Protein AF-A0A8T4UFJ6-F1 (afdb_monomer)

pLDDT: mean 73.36, std 22.4, range [35.06, 98.5]

Radius of gyration: 34.19 Å; Cα contacts (8 Å, |Δi|>4): 297; chains: 1; bounding box: 78×55×103 Å

Structure (mmCIF, N/CA/C/O backbone):
data_AF-A0A8T4UFJ6-F1
#
_entry.id   AF-A0A8T4UFJ6-F1
#
loop_
_atom_site.group_PDB
_atom_site.id
_atom_site.type_symbol
_atom_site.label_atom_id
_atom_site.label_alt_id
_atom_site.label_comp_id
_atom_site.label_asym_id
_atom_site.label_entity_id
_atom_site.label_seq_id
_atom_site.pdbx_PDB_ins_code
_atom_site.Cartn_x
_atom_site.Cartn_y
_atom_site.Cartn_z
_atom_site.occupancy
_atom_site.B_iso_or_equiv
_atom_site.auth_seq_id
_atom_site.auth_comp_id
_atom_site.auth_asym_id
_atom_site.auth_atom_id
_atom_site.pdbx_PDB_model_num
ATOM 1 N N . MET A 1 1 ? 10.097 -20.866 -8.489 1.00 37.09 1 MET A N 1
ATOM 2 C CA . MET A 1 1 ? 11.218 -21.127 -9.417 1.00 37.09 1 MET A CA 1
ATOM 3 C C . MET A 1 1 ? 10.786 -20.664 -10.802 1.00 37.09 1 MET A C 1
ATOM 5 O O . MET A 1 1 ? 10.138 -21.414 -11.516 1.00 37.09 1 MET A O 1
ATOM 9 N N . ARG A 1 2 ? 10.985 -19.376 -11.114 1.00 37.88 2 ARG A N 1
ATOM 10 C CA . ARG A 1 2 ? 10.584 -18.780 -12.397 1.00 37.88 2 ARG A CA 1
ATOM 11 C C . ARG A 1 2 ? 11.771 -18.846 -13.349 1.00 37.88 2 ARG A C 1
ATOM 13 O O . ARG A 1 2 ? 12.881 -18.490 -12.969 1.00 37.88 2 ARG A O 1
ATOM 20 N N . ALA A 1 3 ? 11.510 -19.398 -14.526 1.00 35.06 3 ALA A N 1
ATOM 21 C CA . ALA A 1 3 ? 12.487 -19.720 -15.547 1.00 35.06 3 ALA A CA 1
ATOM 22 C C . ALA A 1 3 ? 13.283 -18.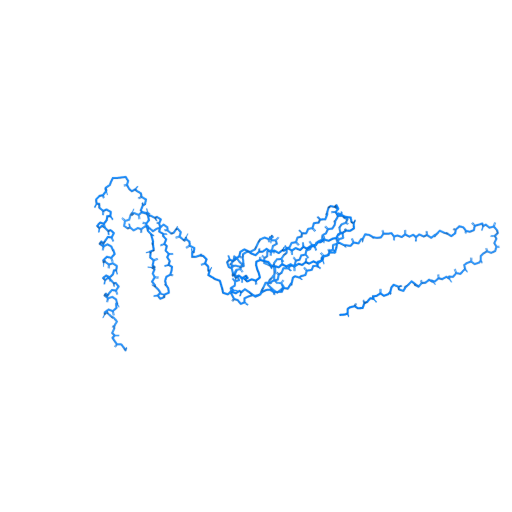480 -15.980 1.00 35.06 3 ALA A C 1
ATOM 24 O O . ALA A 1 3 ? 12.703 -17.468 -16.371 1.00 35.06 3 ALA A O 1
ATOM 25 N N . LEU A 1 4 ? 14.613 -18.599 -15.923 1.00 40.66 4 LEU A N 1
ATOM 26 C CA . LEU A 1 4 ? 15.551 -17.772 -16.674 1.00 40.66 4 LEU A CA 1
ATOM 27 C C . LEU A 1 4 ? 15.194 -17.902 -18.162 1.00 40.66 4 LEU A C 1
ATOM 29 O O . LEU A 1 4 ? 15.414 -18.955 -18.762 1.00 40.66 4 LEU A O 1
ATOM 33 N N . ALA A 1 5 ? 14.632 -16.852 -18.756 1.00 41.19 5 ALA A N 1
ATOM 34 C CA . ALA A 1 5 ? 14.491 -16.769 -20.201 1.00 41.19 5 ALA A CA 1
ATOM 35 C C . ALA A 1 5 ? 15.869 -16.442 -20.791 1.00 41.19 5 ALA A C 1
ATOM 37 O O . ALA A 1 5 ? 16.314 -15.297 -20.789 1.00 41.19 5 ALA A O 1
ATOM 38 N N . PHE A 1 6 ? 16.568 -17.488 -21.233 1.00 42.03 6 PHE A N 1
ATOM 39 C CA . PHE A 1 6 ? 17.773 -17.381 -22.043 1.00 42.03 6 PHE A CA 1
ATOM 40 C C . PHE A 1 6 ? 17.456 -16.593 -23.320 1.00 42.03 6 PHE A C 1
ATOM 42 O O . PHE A 1 6 ? 16.594 -16.978 -24.110 1.00 42.03 6 PHE A O 1
ATOM 49 N N . LEU A 1 7 ? 18.167 -15.482 -23.498 1.00 44.91 7 LEU A N 1
ATOM 50 C CA . LEU A 1 7 ? 18.132 -14.627 -24.675 1.00 44.91 7 LEU A CA 1
ATOM 51 C C . LEU A 1 7 ? 18.639 -15.427 -25.891 1.00 44.91 7 LEU A C 1
ATOM 53 O O . LEU A 1 7 ? 19.843 -15.605 -26.073 1.00 44.91 7 LEU A O 1
ATOM 57 N N . ALA A 1 8 ? 17.731 -15.954 -26.712 1.00 43.84 8 ALA A N 1
ATOM 58 C CA . ALA A 1 8 ? 18.083 -16.585 -27.980 1.00 43.84 8 ALA A CA 1
ATOM 59 C C . ALA A 1 8 ? 18.315 -15.494 -29.038 1.00 43.84 8 ALA A C 1
ATOM 61 O O . ALA A 1 8 ? 17.377 -14.975 -29.637 1.00 43.84 8 ALA A O 1
ATOM 62 N N . CYS A 1 9 ? 19.580 -15.129 -29.252 1.00 44.44 9 CYS A N 1
ATOM 63 C CA . CYS A 1 9 ? 19.999 -14.296 -30.375 1.00 44.44 9 CYS A CA 1
ATOM 64 C C . CYS A 1 9 ? 19.934 -15.138 -31.662 1.00 44.44 9 CYS A C 1
ATOM 66 O O . CYS A 1 9 ? 20.808 -15.970 -31.910 1.00 44.44 9 CYS A O 1
ATOM 68 N N . VAL A 1 10 ? 18.877 -14.977 -32.464 1.00 47.34 10 VAL A N 1
ATOM 69 C CA . VAL A 1 10 ? 18.794 -15.598 -33.794 1.00 47.34 10 VAL A CA 1
ATOM 70 C C . VAL A 1 10 ? 19.549 -14.711 -34.779 1.00 47.34 10 VAL A C 1
ATOM 72 O O . VAL A 1 10 ? 19.041 -13.707 -35.272 1.00 47.34 10 VAL A O 1
ATOM 75 N N . LEU A 1 11 ? 20.798 -15.087 -35.039 1.00 47.91 11 LEU A N 1
ATOM 76 C CA . LEU A 1 11 ? 21.678 -14.451 -36.010 1.00 47.91 11 LEU A CA 1
ATOM 77 C C . LEU A 1 11 ? 21.338 -14.966 -37.423 1.00 47.91 11 LEU A C 1
ATOM 79 O O . LEU A 1 11 ? 21.848 -15.998 -37.855 1.00 47.91 11 LEU A O 1
ATOM 83 N N . LEU A 1 12 ? 20.462 -14.272 -38.152 1.00 53.03 12 LEU A N 1
ATOM 84 C CA . LEU A 1 12 ? 20.227 -14.549 -39.576 1.00 53.03 12 LEU A CA 1
ATOM 85 C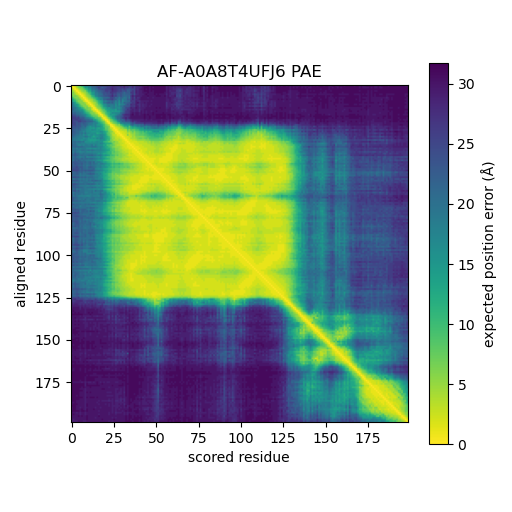 C . LEU A 1 12 ? 21.317 -13.868 -40.418 1.00 53.03 12 LEU A C 1
ATOM 87 O O . LEU A 1 12 ? 21.184 -12.717 -40.825 1.00 53.03 12 LEU A O 1
ATOM 91 N N . LEU A 1 13 ? 22.412 -14.590 -40.669 1.00 50.25 13 LEU A N 1
ATOM 92 C CA . LEU A 1 13 ? 23.437 -14.203 -41.642 1.00 50.25 13 LEU A CA 1
ATOM 93 C C . LEU A 1 13 ? 23.018 -14.676 -43.038 1.00 50.25 13 LEU A C 1
ATOM 95 O O . LEU A 1 13 ? 23.206 -15.841 -43.383 1.00 50.25 13 LEU A O 1
ATOM 99 N N . LEU A 1 14 ? 22.495 -13.773 -43.865 1.00 57.44 14 LEU A N 1
ATOM 100 C CA . LEU A 1 14 ? 22.501 -13.967 -45.315 1.00 57.44 14 LEU A CA 1
ATOM 101 C C . LEU A 1 14 ? 23.662 -13.149 -45.897 1.00 57.44 14 LEU A C 1
ATOM 103 O O . LEU A 1 14 ? 23.642 -11.922 -45.778 1.00 57.44 14 LEU A O 1
ATOM 107 N N . PRO A 1 15 ? 24.688 -13.774 -46.505 1.00 50.03 15 PRO A N 1
ATOM 108 C CA . PRO A 1 15 ? 25.742 -13.019 -47.161 1.00 50.03 15 PRO A CA 1
ATOM 109 C C . PRO A 1 15 ? 25.214 -12.456 -48.487 1.00 50.03 15 PRO A C 1
ATOM 111 O O . PRO A 1 15 ? 24.886 -13.206 -49.404 1.00 50.03 15 PRO A O 1
ATOM 114 N N . VAL A 1 16 ? 25.170 -11.128 -48.617 1.00 57.28 16 VAL A N 1
ATOM 115 C CA . VAL A 1 16 ? 25.129 -10.487 -49.939 1.00 57.28 16 VAL A CA 1
ATOM 116 C C . VAL A 1 16 ? 26.556 -10.508 -50.476 1.00 57.28 16 VAL A C 1
ATOM 118 O O . VAL A 1 16 ? 27.382 -9.681 -50.099 1.00 57.28 16 VAL A O 1
ATOM 121 N N . VAL A 1 17 ? 26.869 -11.478 -51.336 1.00 55.94 17 VAL A N 1
ATOM 122 C CA . VAL A 1 17 ? 28.097 -11.431 -52.138 1.00 55.94 17 VAL A CA 1
ATOM 123 C C . VAL A 1 17 ? 27.792 -10.631 -53.399 1.00 55.94 17 VAL A C 1
ATOM 125 O O . VAL A 1 17 ? 27.187 -11.138 -54.338 1.00 55.94 17 VAL A O 1
ATOM 128 N N . SER A 1 18 ? 28.218 -9.369 -53.407 1.00 56.31 18 SER A N 1
ATOM 129 C CA . SER A 1 18 ? 28.415 -8.591 -54.629 1.00 56.31 18 SER A CA 1
ATOM 130 C C . SER A 1 18 ? 29.915 -8.485 -54.854 1.00 56.31 18 SER A C 1
ATOM 132 O O . SER A 1 18 ? 30.619 -7.830 -54.087 1.00 56.31 18 SER A O 1
ATOM 134 N N . ALA A 1 19 ? 30.407 -9.179 -55.874 1.00 59.38 19 ALA A N 1
ATOM 135 C CA . ALA A 1 19 ? 31.799 -9.130 -56.278 1.00 59.38 19 ALA A CA 1
ATOM 136 C C . ALA A 1 19 ? 32.070 -7.828 -57.034 1.00 59.38 19 ALA A C 1
ATOM 138 O O . ALA A 1 19 ? 32.061 -7.847 -58.252 1.00 59.38 19 ALA A O 1
ATOM 139 N N . GLU A 1 20 ? 32.315 -6.728 -56.321 1.00 59.53 20 GLU A N 1
ATOM 140 C CA . GLU A 1 20 ? 33.151 -5.621 -56.801 1.00 59.53 20 GLU A CA 1
ATOM 141 C C . GLU A 1 20 ? 33.883 -4.994 -55.613 1.00 59.53 20 GLU A C 1
ATOM 143 O O . GLU A 1 20 ? 33.337 -4.891 -54.514 1.00 59.53 20 GLU A O 1
ATOM 148 N N . THR A 1 21 ? 35.147 -4.623 -55.828 1.00 63.62 21 THR A N 1
ATOM 149 C CA . THR A 1 21 ? 36.068 -4.075 -54.826 1.00 63.62 21 THR A CA 1
ATOM 150 C C . THR A 1 21 ? 35.617 -2.687 -54.373 1.00 63.62 21 THR A C 1
ATOM 152 O O . THR A 1 21 ? 36.184 -1.665 -54.738 1.00 63.62 21 THR A O 1
ATOM 155 N N . SER A 1 22 ? 34.588 -2.654 -53.544 1.00 59.75 22 SER A N 1
ATOM 156 C CA . SER A 1 22 ? 34.257 -1.544 -52.674 1.00 59.75 22 SER A CA 1
ATOM 157 C C . SER A 1 22 ? 34.289 -2.119 -51.274 1.00 59.75 22 SER A C 1
ATOM 159 O O . SER A 1 22 ? 33.638 -3.129 -51.012 1.00 59.75 22 SER A O 1
ATOM 161 N N . SER A 1 23 ? 35.098 -1.535 -50.394 1.00 65.75 23 SER A N 1
ATOM 162 C CA . SER A 1 23 ? 35.126 -1.918 -48.985 1.00 65.75 23 SER A CA 1
ATOM 163 C C . SER A 1 23 ? 33.707 -1.759 -48.436 1.00 65.75 23 SER A C 1
ATOM 165 O O . SER A 1 23 ? 33.259 -0.645 -48.166 1.00 65.75 23 SER A O 1
ATOM 167 N N . ALA A 1 24 ? 32.947 -2.855 -48.392 1.00 67.25 24 ALA A N 1
ATOM 168 C CA . ALA A 1 24 ? 31.559 -2.831 -47.980 1.00 67.25 24 ALA A CA 1
ATOM 169 C C . ALA A 1 24 ? 31.546 -2.556 -46.478 1.00 67.25 24 ALA A C 1
ATOM 171 O O . ALA A 1 24 ? 31.838 -3.431 -45.663 1.00 67.25 24 ALA A O 1
ATOM 172 N N . VAL A 1 25 ? 31.258 -1.309 -46.111 1.00 73.06 25 VAL A N 1
ATOM 173 C CA . VAL A 1 25 ? 31.091 -0.920 -44.715 1.00 73.06 25 VAL A CA 1
ATOM 174 C C . VAL A 1 25 ? 29.747 -1.471 -44.249 1.00 73.06 25 VAL A C 1
ATOM 176 O O . VAL A 1 25 ? 28.696 -0.879 -44.485 1.00 73.06 25 VAL A O 1
ATOM 179 N N . ALA A 1 26 ? 29.776 -2.632 -43.600 1.00 77.50 26 ALA A N 1
ATOM 180 C CA . ALA A 1 26 ? 28.639 -3.126 -42.840 1.00 77.50 26 ALA A CA 1
ATOM 181 C C . ALA A 1 26 ? 28.534 -2.310 -41.545 1.00 77.50 26 ALA A C 1
ATOM 183 O O . ALA A 1 26 ? 29.437 -2.336 -40.709 1.00 77.50 26 ALA A O 1
ATOM 184 N N . ILE A 1 27 ? 27.441 -1.564 -41.383 1.00 80.19 27 ILE A N 1
ATOM 185 C CA . ILE A 1 27 ? 27.172 -0.805 -40.160 1.00 80.19 27 ILE A CA 1
ATOM 186 C C . ILE A 1 27 ? 26.287 -1.665 -39.264 1.00 80.19 27 ILE A C 1
ATOM 188 O O . ILE A 1 27 ? 25.145 -1.958 -39.616 1.00 80.19 27 ILE A O 1
ATOM 192 N N . VAL A 1 28 ? 26.801 -2.057 -38.101 1.00 86.25 28 VAL A N 1
ATOM 193 C CA . VAL A 1 28 ? 25.987 -2.672 -37.049 1.00 86.25 28 VAL A CA 1
ATOM 194 C C . VAL A 1 28 ? 25.415 -1.547 -36.198 1.00 86.25 28 VAL A C 1
ATOM 196 O O . VAL A 1 28 ? 26.156 -0.694 -35.710 1.00 86.25 28 VAL A O 1
ATOM 199 N N . ARG A 1 29 ? 24.091 -1.516 -36.048 1.00 86.38 29 ARG A N 1
ATOM 200 C CA . ARG A 1 29 ? 23.411 -0.580 -35.151 1.00 86.38 29 ARG A CA 1
ATOM 201 C C . ARG A 1 29 ? 23.038 -1.312 -33.872 1.00 86.38 29 ARG A C 1
ATOM 203 O O . ARG A 1 29 ? 22.499 -2.413 -33.933 1.00 86.38 29 ARG A O 1
ATOM 210 N N . PHE A 1 30 ? 23.310 -0.673 -32.743 1.00 87.62 30 PHE A N 1
ATOM 211 C CA . PHE A 1 30 ? 22.818 -1.085 -31.437 1.00 87.62 30 PHE A CA 1
ATOM 212 C C . PHE A 1 30 ? 21.885 0.006 -30.930 1.00 87.62 30 PHE A C 1
ATOM 214 O O . PHE A 1 30 ? 22.196 1.191 -31.044 1.00 87.62 30 PHE A O 1
ATOM 221 N N . GLU A 1 31 ? 20.747 -0.406 -30.393 1.00 90.44 31 GLU A N 1
ATOM 222 C CA . GLU A 1 31 ? 19.806 0.467 -29.708 1.00 90.44 31 GLU A CA 1
ATOM 223 C C . GLU A 1 31 ? 19.835 0.103 -28.226 1.00 90.44 31 GLU A C 1
ATOM 225 O O . GLU A 1 31 ? 19.780 -1.076 -27.871 1.00 90.44 31 GLU A O 1
ATOM 230 N N . VAL A 1 32 ? 19.980 1.111 -27.370 1.00 88.12 32 VAL A N 1
ATOM 231 C CA . VAL A 1 32 ? 19.905 0.949 -25.918 1.00 88.12 32 VAL A CA 1
ATOM 232 C C . VAL A 1 32 ? 18.553 1.491 -25.485 1.00 88.12 32 VAL A C 1
ATOM 234 O O . VAL A 1 32 ? 18.254 2.659 -25.721 1.00 88.12 32 VAL A O 1
ATOM 237 N N . LEU A 1 33 ? 17.737 0.628 -24.887 1.00 89.88 33 LEU A N 1
ATOM 238 C CA . LEU A 1 33 ? 16.419 0.981 -24.371 1.00 89.88 33 LEU A CA 1
ATOM 239 C C . LEU A 1 33 ? 16.499 1.218 -22.863 1.00 89.88 33 LEU A C 1
ATOM 241 O O . LEU A 1 33 ? 17.224 0.508 -22.165 1.00 89.88 33 LEU A O 1
ATOM 245 N N . ASN A 1 34 ? 15.725 2.187 -22.374 1.00 91.56 34 ASN A N 1
ATOM 246 C CA . ASN A 1 34 ? 15.581 2.443 -20.945 1.00 91.56 34 ASN A CA 1
ATOM 247 C C . ASN A 1 34 ? 14.872 1.268 -20.245 1.00 91.56 34 ASN A C 1
ATOM 249 O O . ASN A 1 34 ? 13.915 0.707 -20.790 1.00 91.56 34 ASN A O 1
ATOM 253 N N . ALA A 1 35 ? 15.328 0.902 -19.048 1.00 93.00 35 ALA A N 1
ATOM 254 C CA . ALA A 1 35 ? 14.713 -0.144 -18.236 1.00 93.00 35 ALA A CA 1
ATOM 255 C C . ALA A 1 35 ? 13.804 0.482 -17.166 1.00 93.00 35 ALA A C 1
ATOM 257 O O . ALA A 1 35 ? 14.129 1.550 -16.669 1.00 93.00 35 ALA A O 1
ATOM 258 N N . PRO A 1 36 ? 12.680 -0.156 -16.789 1.00 94.44 36 PRO A N 1
ATOM 259 C CA . PRO A 1 36 ? 11.848 0.350 -15.704 1.00 94.44 36 PRO A CA 1
ATOM 260 C C . PRO A 1 36 ? 12.516 0.155 -14.330 1.00 94.44 36 PRO A C 1
ATOM 262 O O . PRO A 1 36 ? 13.273 -0.811 -14.157 1.00 94.44 36 PRO A O 1
ATOM 265 N N . PRO A 1 37 ? 12.126 0.953 -13.317 1.00 96.94 37 PRO A N 1
ATOM 266 C CA . PRO A 1 37 ? 12.590 0.766 -11.947 1.00 96.94 37 PRO A CA 1
ATOM 267 C C . PRO A 1 37 ? 12.260 -0.623 -11.393 1.00 96.94 37 PRO A C 1
ATOM 269 O O . P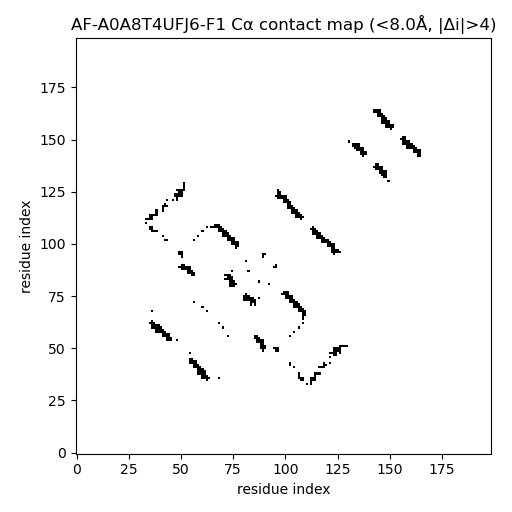RO A 1 37 ? 11.204 -1.193 -11.677 1.00 96.94 37 PRO A O 1
ATOM 272 N N . ALA A 1 38 ? 13.109 -1.153 -10.519 1.00 95.75 38 ALA A N 1
ATOM 273 C CA . ALA A 1 38 ? 12.881 -2.399 -9.795 1.00 95.75 38 ALA A CA 1
ATOM 274 C C . ALA A 1 38 ? 12.324 -2.141 -8.384 1.00 95.75 38 ALA A C 1
ATOM 276 O O . ALA A 1 38 ? 12.964 -1.477 -7.571 1.00 95.75 38 ALA A O 1
ATOM 277 N N . LEU A 1 39 ? 11.166 -2.729 -8.065 1.00 96.19 39 LEU A N 1
ATOM 278 C CA . LEU A 1 39 ? 10.617 -2.811 -6.704 1.00 96.19 39 LEU A CA 1
ATOM 279 C C . LEU A 1 39 ? 11.198 -4.039 -5.986 1.00 96.19 39 LEU A C 1
ATOM 281 O O . LEU A 1 39 ? 10.899 -5.174 -6.357 1.00 96.19 39 LEU A O 1
ATOM 285 N N . LEU A 1 40 ? 12.041 -3.816 -4.976 1.00 95.75 40 LEU A N 1
ATOM 286 C CA . LEU A 1 40 ? 12.746 -4.868 -4.233 1.00 95.75 40 LEU A CA 1
ATOM 287 C C . LEU A 1 40 ? 11.921 -5.403 -3.059 1.00 95.75 40 LEU A C 1
ATOM 289 O O . LEU A 1 40 ? 11.936 -6.603 -2.780 1.00 95.75 40 LEU A O 1
ATOM 293 N N . SER A 1 41 ? 11.191 -4.520 -2.379 1.00 95.31 41 SER A N 1
ATOM 294 C CA . SER A 1 41 ? 10.316 -4.871 -1.261 1.00 95.31 41 SER A CA 1
ATOM 295 C C . SER A 1 41 ? 9.113 -3.932 -1.183 1.00 95.31 41 SER A C 1
ATOM 297 O O . SER A 1 41 ? 9.163 -2.806 -1.677 1.00 95.31 41 SER A O 1
ATOM 299 N N . LEU A 1 42 ? 8.025 -4.414 -0.578 1.00 97.31 42 LEU A N 1
ATOM 300 C CA . LEU A 1 42 ? 6.834 -3.627 -0.272 1.00 97.31 42 LEU A CA 1
ATOM 301 C C . LEU A 1 42 ? 6.140 -4.220 0.958 1.00 97.31 42 LEU A C 1
ATOM 303 O O . LEU A 1 42 ? 5.783 -5.401 0.954 1.00 97.31 42 LEU A O 1
ATOM 307 N N . ALA A 1 43 ? 5.955 -3.419 2.003 1.00 96.38 43 ALA A N 1
ATOM 308 C CA . ALA A 1 43 ? 5.404 -3.872 3.274 1.00 96.38 43 ALA A CA 1
ATOM 309 C C . ALA A 1 43 ? 4.421 -2.859 3.865 1.00 96.38 43 ALA A C 1
ATOM 311 O O . ALA A 1 43 ? 4.603 -1.647 3.748 1.00 96.38 43 ALA A O 1
ATOM 312 N N . ILE A 1 44 ? 3.390 -3.381 4.529 1.00 97.75 44 ILE A N 1
ATOM 313 C CA . ILE A 1 44 ? 2.441 -2.595 5.317 1.00 97.75 44 ILE A CA 1
ATOM 314 C C . ILE A 1 44 ? 2.884 -2.631 6.782 1.00 97.75 44 ILE A C 1
ATOM 316 O O . ILE A 1 44 ? 3.264 -3.687 7.284 1.00 97.75 44 ILE A O 1
ATOM 320 N N . SER A 1 45 ? 2.821 -1.486 7.459 1.00 96.06 45 SER A N 1
ATOM 321 C CA . SER A 1 45 ? 3.102 -1.353 8.889 1.00 96.06 45 SER A CA 1
ATOM 322 C C . SER A 1 45 ? 2.008 -0.539 9.594 1.00 96.06 45 SER A C 1
ATOM 324 O O . SER A 1 45 ? 1.583 0.481 9.035 1.00 96.06 45 SER A O 1
ATOM 326 N N . PRO A 1 46 ? 1.580 -0.931 10.810 1.00 95.31 46 PRO A N 1
ATOM 327 C CA . PRO A 1 46 ? 2.030 -2.113 11.559 1.00 95.31 46 PRO A CA 1
ATOM 328 C C . PRO A 1 46 ? 1.459 -3.435 11.009 1.00 95.31 46 PRO A C 1
ATOM 330 O O . PRO A 1 46 ? 0.448 -3.443 10.309 1.00 95.31 46 PRO A O 1
ATOM 333 N N . ASP A 1 47 ? 2.106 -4.556 11.327 1.00 90.38 47 ASP A N 1
ATOM 334 C CA . ASP A 1 47 ? 1.696 -5.912 10.932 1.00 90.38 47 ASP A CA 1
ATOM 335 C C . ASP A 1 47 ? 0.514 -6.449 11.762 1.00 90.38 47 ASP A C 1
ATOM 337 O O . ASP A 1 47 ? -0.274 -7.268 11.285 1.00 90.38 47 ASP A O 1
ATOM 341 N N . ASP A 1 48 ? 0.328 -5.934 12.979 1.00 92.19 48 ASP A N 1
ATOM 342 C CA . ASP A 1 48 ? -0.846 -6.142 13.832 1.00 92.19 48 ASP A CA 1
ATOM 343 C C . ASP A 1 48 ? -1.902 -5.031 13.665 1.00 92.19 48 ASP A C 1
ATOM 345 O O . ASP A 1 48 ? -2.521 -4.555 14.619 1.00 92.19 48 ASP A O 1
ATOM 349 N N . ALA A 1 49 ? -2.124 -4.616 12.418 1.00 95.25 49 ALA A N 1
ATOM 350 C CA . ALA A 1 49 ? -3.077 -3.580 12.045 1.00 95.25 49 ALA A CA 1
ATOM 351 C C . ALA A 1 49 ? -4.490 -3.811 12.605 1.00 95.25 49 ALA A C 1
ATOM 353 O O . ALA A 1 49 ? -5.035 -4.914 12.555 1.00 95.25 49 ALA A O 1
ATOM 354 N N . ALA A 1 50 ? -5.116 -2.723 13.046 1.00 94.75 50 ALA A N 1
ATOM 355 C CA . ALA A 1 50 ? -6.520 -2.659 13.428 1.00 94.75 50 ALA A CA 1
ATOM 356 C C . ALA A 1 50 ? -7.218 -1.517 12.670 1.00 94.75 50 ALA A C 1
ATOM 358 O O . ALA A 1 50 ? -6.531 -0.617 12.180 1.00 94.75 50 ALA A O 1
ATOM 359 N N . PRO A 1 51 ? -8.564 -1.481 12.607 1.00 95.12 51 PRO A N 1
ATOM 360 C CA . PRO A 1 51 ? -9.290 -0.481 11.820 1.00 95.12 51 PRO A CA 1
ATOM 361 C C . PRO A 1 51 ? -8.946 0.982 12.125 1.00 95.12 51 PRO A C 1
ATOM 363 O O . PRO A 1 51 ? -8.989 1.825 11.237 1.00 95.12 51 PRO A O 1
ATOM 366 N N . TYR A 1 52 ? -8.580 1.287 13.370 1.00 92.56 52 TYR A N 1
ATOM 367 C CA . TYR A 1 52 ? -8.277 2.648 13.826 1.00 92.56 52 TYR A CA 1
ATOM 368 C C . TYR A 1 52 ? -6.779 2.977 13.822 1.00 92.56 52 TYR A C 1
ATOM 370 O O . TYR A 1 52 ? -6.391 4.058 14.264 1.00 92.56 52 TYR A O 1
ATOM 378 N N . HIS A 1 53 ? -5.924 2.048 13.386 1.00 94.12 53 HIS A N 1
ATOM 379 C CA . HIS A 1 53 ? -4.498 2.316 13.230 1.00 94.12 53 HIS A CA 1
ATOM 380 C C . HIS A 1 53 ? -4.254 3.099 11.942 1.00 94.12 53 HIS A C 1
ATOM 382 O O . HIS A 1 53 ? -4.855 2.822 10.907 1.00 94.12 53 HIS A O 1
ATOM 388 N N . THR A 1 54 ? -3.320 4.045 11.995 1.00 95.94 54 THR A N 1
ATOM 389 C CA . THR A 1 54 ? -2.742 4.618 10.781 1.00 95.94 54 THR A CA 1
ATOM 390 C C . THR A 1 54 ? -1.747 3.623 10.204 1.00 95.94 54 THR A C 1
ATOM 392 O O . THR A 1 54 ? -0.709 3.351 10.806 1.00 95.94 54 THR A O 1
ATOM 395 N N . LEU A 1 55 ? -2.081 3.078 9.043 1.00 97.12 55 LEU A N 1
ATOM 396 C CA . LEU A 1 55 ? -1.228 2.195 8.272 1.00 97.12 55 LEU A CA 1
ATOM 397 C C . LEU A 1 55 ? -0.326 3.012 7.352 1.00 97.12 55 LEU A C 1
ATOM 399 O O . LEU A 1 55 ? -0.707 4.068 6.846 1.00 97.12 55 LEU A O 1
ATOM 403 N N . SER A 1 56 ? 0.871 2.492 7.121 1.00 97.50 56 SER A N 1
ATOM 404 C CA . SER A 1 56 ? 1.838 3.015 6.160 1.00 97.50 56 SER A CA 1
ATOM 405 C C . SER A 1 56 ? 2.311 1.891 5.248 1.00 97.50 56 SER A C 1
ATOM 407 O O . SER A 1 56 ? 2.428 0.748 5.688 1.00 97.50 56 SER A O 1
ATOM 409 N N . CYS A 1 57 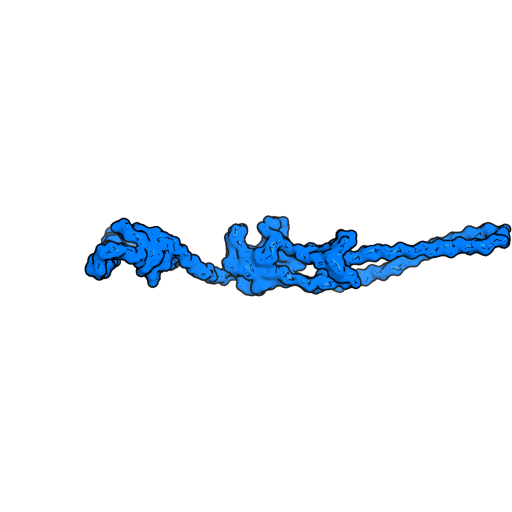? 2.563 2.207 3.979 1.00 97.31 57 CYS A N 1
ATOM 410 C CA . CYS A 1 57 ? 3.038 1.237 2.998 1.00 97.31 57 CYS A CA 1
ATOM 411 C C . CYS A 1 57 ? 4.397 1.652 2.435 1.00 97.31 57 CYS A C 1
ATOM 413 O O . CYS A 1 57 ? 4.484 2.561 1.614 1.00 97.31 57 CYS A O 1
ATOM 415 N N . THR A 1 58 ? 5.472 1.021 2.887 1.00 95.38 58 THR A N 1
ATOM 416 C CA . THR A 1 58 ? 6.834 1.383 2.484 1.00 95.38 58 THR A CA 1
ATOM 417 C C . THR A 1 58 ? 7.393 0.361 1.509 1.00 95.38 58 THR A C 1
ATOM 419 O O . THR A 1 58 ? 7.186 -0.843 1.662 1.00 95.38 58 THR A O 1
ATOM 422 N N . GLY A 1 59 ? 8.101 0.843 0.490 1.00 94.50 59 GLY A N 1
ATOM 423 C CA . GLY A 1 59 ? 8.760 -0.003 -0.494 1.00 94.50 59 GLY A CA 1
ATOM 424 C C . GLY A 1 59 ? 10.175 0.468 -0.787 1.00 94.50 59 GLY A C 1
ATOM 425 O O . GLY A 1 59 ? 10.474 1.659 -0.702 1.00 94.50 59 GLY A O 1
ATOM 426 N N . GLU A 1 60 ? 11.039 -0.482 -1.124 1.00 95.38 60 GLU A N 1
ATOM 427 C CA . GLU A 1 60 ? 12.395 -0.216 -1.591 1.00 95.38 60 GLU A CA 1
ATOM 428 C C . GLU A 1 60 ? 12.421 -0.313 -3.115 1.00 95.38 60 GLU A C 1
ATOM 430 O O . GLU A 1 60 ? 12.015 -1.328 -3.688 1.00 95.38 60 GLU A O 1
ATOM 435 N N . ILE A 1 61 ? 12.899 0.746 -3.765 1.00 95.50 61 ILE A N 1
ATOM 436 C CA . ILE A 1 61 ? 13.005 0.835 -5.219 1.00 95.50 61 ILE A CA 1
ATOM 437 C C . ILE A 1 61 ? 14.443 1.097 -5.643 1.00 95.50 61 ILE A C 1
ATOM 439 O O . ILE A 1 61 ? 15.191 1.789 -4.952 1.00 95.50 61 ILE A O 1
ATOM 443 N N . ARG A 1 62 ? 14.821 0.547 -6.794 1.00 95.00 62 ARG A N 1
ATOM 444 C CA . ARG A 1 62 ? 16.144 0.712 -7.387 1.00 95.00 62 ARG A CA 1
ATOM 445 C C . ARG A 1 62 ? 16.022 0.958 -8.878 1.00 95.00 62 ARG A C 1
ATOM 447 O O . ARG A 1 62 ? 15.280 0.261 -9.556 1.00 95.00 62 ARG A O 1
ATOM 454 N N . ASP A 1 63 ? 16.817 1.889 -9.370 1.00 95.44 63 ASP A N 1
ATOM 455 C CA . ASP A 1 63 ? 16.957 2.182 -10.789 1.00 95.44 63 ASP A CA 1
ATOM 456 C C . ASP A 1 63 ? 18.450 2.341 -11.130 1.00 95.44 63 ASP A C 1
ATOM 458 O O . ASP A 1 63 ? 19.265 2.560 -10.224 1.00 95.44 63 ASP A O 1
ATOM 462 N N . ASN A 1 64 ? 18.823 2.168 -12.398 1.00 91.75 64 ASN A N 1
ATOM 463 C CA . ASN A 1 64 ? 20.193 2.410 -12.855 1.00 91.75 64 ASN A CA 1
ATOM 464 C C . ASN A 1 64 ? 20.470 3.918 -12.996 1.00 91.75 64 ASN A C 1
ATOM 466 O O . ASN A 1 64 ? 21.607 4.350 -12.803 1.00 91.75 64 ASN A O 1
ATOM 470 N N . GLU A 1 65 ? 19.422 4.710 -13.229 1.00 88.38 65 GLU A N 1
ATOM 471 C CA . GLU A 1 65 ? 19.418 6.162 -13.338 1.00 88.38 65 GLU A CA 1
ATOM 472 C C . GLU A 1 65 ? 18.447 6.755 -12.288 1.00 88.38 65 GLU A C 1
ATOM 474 O O . GLU A 1 65 ? 17.301 7.082 -12.590 1.00 88.38 65 GLU A O 1
ATOM 479 N N . PRO A 1 66 ? 18.871 6.914 -11.020 1.00 83.00 66 PRO A N 1
ATOM 480 C CA . PRO A 1 66 ? 17.965 7.237 -9.909 1.00 83.00 66 PRO A CA 1
ATOM 481 C C . PRO A 1 66 ? 17.391 8.665 -9.930 1.00 83.00 66 PRO A C 1
ATOM 483 O O . PRO A 1 66 ? 16.503 8.981 -9.132 1.00 83.00 66 PRO A O 1
ATOM 486 N N . ASP A 1 67 ? 17.884 9.542 -10.805 1.00 90.19 67 ASP A N 1
ATOM 487 C CA . ASP A 1 67 ? 17.394 10.913 -10.917 1.00 90.19 67 ASP A CA 1
ATOM 488 C C . ASP A 1 67 ? 15.944 10.928 -11.424 1.00 90.19 67 ASP A C 1
ATOM 490 O O . ASP A 1 67 ? 15.619 10.378 -12.472 1.00 90.19 67 ASP A O 1
ATOM 494 N N . GLY A 1 68 ? 15.052 11.579 -10.673 1.00 89.31 68 GLY A N 1
ATOM 495 C CA . GLY A 1 68 ? 13.626 11.667 -11.014 1.00 89.31 68 GLY A CA 1
ATOM 496 C C . GLY A 1 68 ? 12.807 10.410 -10.705 1.00 89.31 68 GLY A C 1
ATOM 497 O O . GLY A 1 68 ? 11.642 10.339 -11.095 1.00 89.31 68 GLY A O 1
ATOM 498 N N . LEU A 1 69 ? 13.374 9.449 -9.972 1.00 95.31 69 LEU A N 1
ATOM 499 C CA . LEU A 1 69 ? 12.652 8.275 -9.499 1.00 95.31 69 LEU A CA 1
ATOM 500 C C . LEU A 1 69 ? 11.556 8.665 -8.492 1.00 95.31 69 LEU A C 1
ATOM 502 O O . LEU A 1 69 ? 11.804 9.376 -7.516 1.00 95.31 69 LEU A O 1
ATOM 506 N N . SER A 1 70 ? 10.335 8.176 -8.706 1.00 95.00 70 SER A N 1
ATOM 507 C CA . SER A 1 70 ? 9.203 8.427 -7.808 1.00 95.00 70 SER A CA 1
ATOM 508 C C . SER A 1 70 ? 8.414 7.161 -7.492 1.00 95.00 70 SER A C 1
ATOM 510 O O . SER A 1 70 ? 8.311 6.258 -8.321 1.00 95.00 70 SER A O 1
ATOM 512 N N . LEU A 1 71 ? 7.842 7.117 -6.285 1.00 96.00 71 LEU A N 1
ATOM 513 C CA . LEU A 1 71 ? 6.995 6.035 -5.790 1.00 96.00 71 LEU A CA 1
ATOM 514 C C . LEU A 1 71 ? 5.635 6.597 -5.392 1.00 96.00 71 LEU A C 1
ATOM 516 O O . LEU A 1 71 ? 5.555 7.586 -4.663 1.00 96.00 71 LEU A O 1
ATOM 520 N N . ARG A 1 72 ? 4.566 5.948 -5.841 1.00 96.81 72 ARG A N 1
ATOM 521 C CA . ARG A 1 72 ? 3.200 6.199 -5.374 1.00 96.81 72 ARG A CA 1
ATOM 522 C C . ARG A 1 72 ? 2.617 4.909 -4.838 1.00 96.81 72 ARG A C 1
ATOM 524 O O . ARG A 1 72 ? 2.996 3.833 -5.293 1.00 96.81 72 ARG A O 1
ATOM 531 N N . VAL A 1 73 ? 1.693 5.030 -3.896 1.00 97.75 73 VAL A N 1
ATOM 532 C CA . VAL A 1 73 ? 1.009 3.887 -3.297 1.00 97.75 73 VAL A CA 1
ATOM 533 C C . VAL A 1 73 ? -0.499 4.047 -3.403 1.00 97.75 73 VAL A C 1
ATOM 535 O O . VAL A 1 73 ? -1.018 5.163 -3.399 1.00 97.75 73 VAL A O 1
ATOM 538 N N . SER A 1 74 ? -1.185 2.916 -3.474 1.00 98.25 74 SER A N 1
ATOM 539 C CA . SER A 1 74 ? -2.636 2.807 -3.472 1.00 98.25 74 SER A CA 1
ATOM 540 C C . SER A 1 74 ? -3.057 1.707 -2.502 1.00 98.25 74 SER A C 1
ATOM 542 O O . SER A 1 74 ? -2.491 0.615 -2.503 1.00 98.25 74 SER A O 1
ATOM 544 N N . TRP A 1 75 ? -4.063 1.982 -1.681 1.00 98.50 75 TRP A N 1
ATOM 545 C CA . TRP A 1 75 ? -4.654 1.033 -0.740 1.00 98.50 75 TRP A CA 1
ATOM 546 C C . TRP A 1 75 ? -5.889 0.396 -1.351 1.00 98.50 75 TRP A C 1
ATOM 548 O O . TRP A 1 75 ? -6.752 1.107 -1.870 1.00 98.50 75 TRP A O 1
ATOM 558 N N . LEU A 1 76 ? -5.988 -0.931 -1.269 1.00 98.31 76 LEU A N 1
ATOM 559 C CA . LEU A 1 76 ? -7.073 -1.690 -1.879 1.00 98.31 76 LEU A CA 1
ATOM 560 C C . LEU A 1 76 ? -7.703 -2.706 -0.925 1.00 98.31 76 LEU A C 1
ATOM 562 O O . LEU A 1 76 ? -7.001 -3.390 -0.174 1.00 98.31 76 LEU A O 1
ATOM 566 N N . ARG A 1 77 ? -9.024 -2.877 -1.059 1.00 97.00 77 ARG A N 1
ATOM 567 C CA . ARG A 1 77 ? -9.779 -4.041 -0.568 1.00 97.00 77 ARG A CA 1
ATOM 568 C C . ARG A 1 77 ? -10.080 -4.941 -1.769 1.00 97.00 77 ARG A C 1
ATOM 570 O O . ARG A 1 77 ? -10.972 -4.665 -2.570 1.00 97.00 77 ARG A O 1
ATOM 577 N N . GLY A 1 78 ? -9.293 -6.001 -1.949 1.00 94.44 78 GLY A N 1
ATOM 578 C CA . GLY A 1 78 ? -9.353 -6.824 -3.161 1.00 94.44 78 GLY A CA 1
ATOM 579 C C . GLY A 1 78 ? -8.956 -6.026 -4.411 1.00 94.44 78 GLY A C 1
ATOM 580 O O . GLY A 1 78 ? -7.777 -5.760 -4.626 1.00 94.44 78 GLY A O 1
ATOM 581 N N . SER A 1 79 ? -9.929 -5.659 -5.250 1.00 94.44 79 SER A N 1
ATOM 582 C CA . SER A 1 79 ? -9.728 -4.804 -6.435 1.00 94.44 79 SER A CA 1
ATOM 583 C C . SER A 1 79 ? -10.291 -3.387 -6.282 1.00 94.44 79 SER A C 1
ATOM 585 O O . SER A 1 79 ? -10.163 -2.586 -7.204 1.00 94.44 79 SER A O 1
ATOM 587 N N . GLU A 1 80 ? -10.960 -3.088 -5.168 1.00 97.25 80 GLU A N 1
ATOM 588 C CA . GLU A 1 80 ? -11.527 -1.768 -4.894 1.00 97.25 80 GLU A CA 1
ATOM 589 C C . GLU A 1 80 ? -10.434 -0.825 -4.390 1.00 97.25 80 GLU A C 1
ATOM 591 O O . GLU A 1 80 ? -9.754 -1.136 -3.413 1.00 97.25 80 GLU A O 1
ATOM 596 N N . LEU A 1 81 ? -10.285 0.329 -5.044 1.00 97.81 81 LEU A N 1
ATOM 597 C CA . LEU A 1 81 ? -9.396 1.394 -4.594 1.00 97.81 81 LEU A CA 1
ATOM 598 C C . LEU A 1 81 ? -10.039 2.151 -3.428 1.00 97.81 81 LEU A C 1
ATOM 600 O O . LEU A 1 81 ? -11.111 2.729 -3.585 1.00 97.81 81 LEU A O 1
ATOM 604 N N . LEU A 1 82 ? -9.342 2.198 -2.295 1.00 97.75 82 LEU A N 1
ATOM 605 C CA . LEU A 1 82 ? -9.759 2.951 -1.114 1.00 97.75 82 LEU A CA 1
ATOM 606 C C . LEU A 1 82 ? -9.081 4.322 -1.080 1.00 97.75 82 LEU A C 1
ATOM 608 O O . LEU A 1 82 ? -9.750 5.341 -0.974 1.00 97.75 82 LEU A O 1
ATOM 612 N N . SER A 1 83 ? -7.751 4.363 -1.205 1.00 97.88 83 SER A N 1
ATOM 613 C CA . SER A 1 83 ? -6.966 5.596 -1.068 1.00 97.88 83 SER A CA 1
ATOM 614 C C . SER A 1 83 ? -5.682 5.562 -1.896 1.00 97.88 83 SER A C 1
ATOM 616 O O . SER A 1 83 ? -5.182 4.488 -2.216 1.00 97.88 83 SER A O 1
ATOM 618 N N . ASN A 1 84 ? -5.127 6.737 -2.202 1.00 97.50 84 ASN A N 1
ATOM 619 C CA . ASN A 1 84 ? -3.794 6.917 -2.798 1.00 97.50 84 ASN A CA 1
ATOM 620 C C . ASN A 1 84 ? -2.822 7.641 -1.847 1.00 97.50 84 ASN A C 1
ATOM 622 O O . ASN A 1 84 ? -1.779 8.143 -2.269 1.00 97.50 84 ASN A O 1
ATOM 626 N N . GLU A 1 85 ? -3.193 7.778 -0.575 1.00 95.94 85 GLU A N 1
ATOM 627 C CA . GLU A 1 85 ? -2.365 8.438 0.427 1.00 95.94 85 GLU A CA 1
ATOM 628 C C . GLU A 1 85 ? -1.347 7.471 1.037 1.00 95.94 85 GLU A C 1
ATOM 630 O O . GLU A 1 85 ? -1.596 6.278 1.202 1.00 95.94 85 GLU A O 1
ATOM 635 N N . GLN A 1 86 ? -0.181 7.999 1.411 1.00 92.94 86 GLN A N 1
ATOM 636 C CA . GLN A 1 86 ? 0.882 7.217 2.048 1.00 92.94 86 GLN A CA 1
ATOM 637 C C . GLN A 1 86 ? 0.473 6.695 3.437 1.00 92.94 86 GLN A C 1
ATOM 639 O O . GLN A 1 86 ? 0.889 5.606 3.840 1.00 92.94 86 GLN A O 1
ATOM 644 N N . ALA A 1 87 ? -0.322 7.491 4.156 1.00 94.00 87 ALA A N 1
ATOM 645 C CA . ALA A 1 87 ? -0.935 7.149 5.430 1.00 94.00 87 ALA A CA 1
ATOM 646 C C . ALA A 1 87 ? -2.410 6.800 5.200 1.00 94.00 87 ALA A C 1
ATOM 648 O O . ALA A 1 87 ? -3.103 7.498 4.466 1.00 94.00 87 ALA A O 1
ATOM 649 N N . PHE A 1 88 ? -2.891 5.733 5.828 1.00 96.81 88 PHE A N 1
ATOM 650 C CA . PHE A 1 88 ? -4.240 5.220 5.604 1.00 96.81 88 PHE A CA 1
ATOM 651 C C . PHE A 1 88 ? -4.862 4.742 6.909 1.00 96.81 88 PHE A C 1
ATOM 653 O O . PHE A 1 88 ? -4.254 3.959 7.630 1.00 96.81 88 PHE A O 1
ATOM 660 N N . VAL A 1 89 ? -6.075 5.197 7.219 1.00 96.44 89 VAL A N 1
ATOM 661 C CA . VAL A 1 89 ? -6.837 4.736 8.387 1.00 96.44 89 VAL A CA 1
ATOM 662 C C . VAL A 1 89 ? -8.023 3.910 7.879 1.00 96.44 89 VAL A C 1
ATOM 664 O O . VAL A 1 89 ? -8.953 4.487 7.319 1.00 96.44 89 VAL A O 1
ATOM 667 N N . PRO A 1 90 ? -8.024 2.574 8.042 1.00 96.38 90 PRO A N 1
ATOM 668 C CA . PRO A 1 90 ? -9.047 1.712 7.449 1.00 96.38 90 PRO A CA 1
ATOM 669 C C . PRO A 1 90 ? -10.490 2.079 7.834 1.00 96.38 90 PRO A C 1
ATOM 671 O O . PRO A 1 90 ? -11.391 2.023 6.995 1.00 96.38 90 PRO A O 1
ATOM 674 N N . ALA A 1 91 ? -10.718 2.487 9.085 1.00 93.56 91 ALA A N 1
ATOM 675 C CA . ALA A 1 91 ? -12.041 2.846 9.592 1.00 93.56 91 ALA A CA 1
ATOM 676 C C . ALA A 1 91 ? -12.672 4.041 8.855 1.00 93.56 91 ALA A C 1
ATOM 678 O O . ALA A 1 91 ? -13.894 4.071 8.706 1.00 93.56 91 ALA A O 1
ATOM 679 N N . ASP A 1 92 ? -11.867 4.972 8.331 1.00 94.69 92 ASP A N 1
ATOM 680 C CA . ASP A 1 92 ? -12.361 6.121 7.554 1.00 94.69 92 ASP A CA 1
ATOM 681 C C . ASP A 1 92 ? -13.001 5.683 6.225 1.00 94.69 92 ASP A C 1
ATOM 683 O O . ASP A 1 92 ? -13.812 6.403 5.644 1.00 94.69 92 ASP A O 1
ATOM 687 N N . TYR A 1 93 ? -12.687 4.463 5.783 1.00 95.06 93 TYR A N 1
ATOM 688 C CA . TYR A 1 93 ? -13.215 3.823 4.580 1.00 95.06 93 TYR A CA 1
ATOM 689 C C . TYR A 1 93 ? -14.202 2.689 4.909 1.00 95.06 93 TYR A C 1
ATOM 691 O O . TYR A 1 93 ? -14.553 1.886 4.045 1.00 95.06 93 TYR A O 1
ATOM 699 N N . GLY A 1 94 ? -14.663 2.604 6.162 1.00 91.94 94 GLY A N 1
ATOM 700 C CA . GLY A 1 94 ? -15.635 1.603 6.599 1.00 91.94 94 GLY A CA 1
ATOM 701 C C . GLY A 1 94 ? -15.075 0.183 6.679 1.00 91.94 94 GLY A C 1
ATOM 702 O O . GLY A 1 94 ? -15.835 -0.778 6.546 1.00 91.94 94 GLY A O 1
ATOM 703 N N . LEU A 1 95 ? -13.759 0.031 6.854 1.00 95.38 95 LEU A N 1
ATOM 704 C CA . LEU A 1 95 ? -13.154 -1.269 7.131 1.00 95.38 95 LEU A CA 1
ATOM 705 C C . LEU A 1 95 ? -13.270 -1.616 8.615 1.00 95.38 95 LEU A C 1
ATOM 707 O O . LEU A 1 95 ? -13.129 -0.754 9.483 1.00 95.38 95 LEU A O 1
ATOM 711 N N . VAL A 1 96 ? -13.509 -2.893 8.897 1.00 94.06 96 VAL A N 1
ATOM 712 C CA . VAL A 1 96 ? -13.664 -3.445 10.250 1.00 94.06 96 VAL A CA 1
ATOM 713 C C . VAL A 1 96 ? -12.706 -4.614 10.481 1.00 94.06 96 VAL A C 1
ATOM 715 O O . VAL A 1 96 ? -12.009 -5.062 9.573 1.00 94.06 96 VAL A O 1
ATOM 718 N N . ALA A 1 97 ? -12.632 -5.106 11.720 1.00 95.62 97 ALA A N 1
ATOM 719 C CA . ALA A 1 97 ? -11.842 -6.293 12.024 1.00 95.62 97 ALA A CA 1
ATOM 720 C C . ALA A 1 97 ? -12.324 -7.494 11.188 1.00 95.62 97 ALA A C 1
ATOM 722 O O . ALA A 1 97 ? -13.524 -7.727 11.049 1.00 95.62 97 ALA A O 1
ATOM 723 N N . GLY A 1 98 ? -11.376 -8.251 10.639 1.00 95.69 98 GLY A N 1
ATOM 724 C CA . GLY A 1 98 ? -11.614 -9.342 9.697 1.00 95.69 98 GLY A CA 1
ATOM 725 C C . GLY A 1 98 ? -11.519 -8.936 8.226 1.00 95.69 98 GLY A C 1
ATOM 726 O O . GLY A 1 98 ? -11.341 -9.819 7.391 1.00 95.69 98 GLY A O 1
ATOM 727 N N . ASP A 1 99 ? -11.574 -7.640 7.901 1.00 97.44 99 ASP A N 1
ATOM 728 C CA . ASP A 1 99 ? -11.350 -7.187 6.529 1.00 97.44 99 ASP A CA 1
ATOM 729 C C . ASP A 1 99 ? -9.881 -7.319 6.124 1.00 97.44 99 ASP A C 1
ATOM 731 O O . ASP A 1 99 ? -8.965 -7.174 6.937 1.00 97.44 99 ASP A O 1
ATOM 735 N N . GLU A 1 100 ? -9.672 -7.544 4.831 1.00 97.19 100 GLU A N 1
ATOM 736 C CA . GLU A 1 100 ? -8.354 -7.627 4.217 1.00 97.19 100 GLU A CA 1
ATOM 737 C C . GLU A 1 100 ? -7.971 -6.336 3.496 1.00 97.19 100 GLU A C 1
ATOM 739 O O . GLU A 1 100 ? -8.770 -5.747 2.760 1.00 97.19 100 GLU A O 1
ATOM 744 N N . VAL A 1 101 ? -6.714 -5.933 3.677 1.00 97.94 101 VAL A N 1
ATOM 745 C CA . VAL A 1 101 ? -6.119 -4.758 3.041 1.00 97.94 101 VAL A CA 1
ATOM 746 C C . VAL A 1 101 ? -4.841 -5.149 2.322 1.00 97.94 101 VAL A C 1
ATOM 748 O O . VAL A 1 101 ? -3.982 -5.844 2.862 1.00 97.94 101 VAL A O 1
ATOM 751 N N . THR A 1 102 ? -4.696 -4.634 1.107 1.00 98.06 102 THR A N 1
ATOM 752 C CA . THR A 1 102 ? -3.474 -4.726 0.307 1.00 98.06 102 THR A CA 1
ATOM 753 C C . THR A 1 102 ? -3.003 -3.334 -0.084 1.00 98.06 102 THR A C 1
ATOM 755 O O . THR A 1 102 ? -3.803 -2.405 -0.191 1.00 98.06 102 THR A O 1
ATOM 758 N N . CYS A 1 103 ? -1.702 -3.190 -0.306 1.00 98.12 103 CYS A N 1
ATOM 759 C CA . CYS A 1 103 ? -1.110 -1.990 -0.868 1.00 98.12 103 CYS A CA 1
ATOM 760 C C . CYS A 1 103 ? -0.495 -2.320 -2.229 1.00 98.12 103 CYS A C 1
ATOM 762 O O . CYS A 1 103 ? 0.201 -3.324 -2.379 1.00 98.12 103 CYS A O 1
ATOM 764 N N . GLU A 1 104 ? -0.736 -1.471 -3.218 1.00 98.12 104 GLU A N 1
ATOM 765 C CA . GLU A 1 104 ? -0.086 -1.503 -4.523 1.00 98.12 104 GLU A CA 1
ATOM 766 C C . GLU A 1 104 ? 0.839 -0.298 -4.644 1.00 98.12 104 GLU A C 1
ATOM 768 O O . GLU A 1 104 ? 0.434 0.829 -4.376 1.00 98.12 104 GLU A O 1
ATOM 773 N N . ALA A 1 105 ? 2.085 -0.533 -5.037 1.00 98.00 105 ALA A N 1
ATOM 774 C CA . ALA A 1 105 ? 3.046 0.519 -5.316 1.00 98.00 105 ALA A CA 1
ATOM 775 C C . ALA A 1 105 ? 3.279 0.642 -6.818 1.00 98.00 105 ALA A C 1
ATOM 777 O O . ALA A 1 105 ? 3.345 -0.362 -7.528 1.00 98.00 105 ALA A O 1
ATOM 778 N N . PHE A 1 106 ? 3.447 1.877 -7.277 1.00 97.31 106 PHE A N 1
ATOM 779 C CA . PHE A 1 106 ? 3.748 2.234 -8.654 1.00 97.31 106 PHE A CA 1
ATOM 780 C C . PHE A 1 106 ? 4.991 3.124 -8.676 1.00 97.31 106 PHE A C 1
ATOM 782 O O . PHE A 1 106 ? 4.979 4.227 -8.122 1.00 97.31 106 PHE A O 1
ATOM 789 N N . ALA A 1 107 ? 6.063 2.630 -9.291 1.00 97.25 107 ALA A N 1
ATOM 790 C CA . ALA A 1 107 ? 7.325 3.339 -9.442 1.00 97.25 107 ALA A CA 1
ATOM 791 C C . ALA A 1 107 ? 7.483 3.824 -10.885 1.00 97.25 107 ALA A C 1
ATOM 793 O O . ALA A 1 107 ? 7.172 3.080 -11.815 1.00 97.25 107 ALA A O 1
ATOM 794 N N . VAL A 1 108 ? 7.966 5.051 -11.073 1.00 96.25 108 VAL A N 1
ATOM 795 C CA . VAL A 1 108 ? 8.232 5.631 -12.398 1.00 96.25 108 VAL A CA 1
ATOM 796 C C . VAL A 1 108 ? 9.524 6.442 -12.377 1.00 96.25 108 VAL A C 1
ATOM 798 O O . VAL A 1 108 ? 9.782 7.156 -11.402 1.00 96.25 108 VAL A O 1
ATOM 801 N N . ASP A 1 109 ? 10.326 6.304 -13.431 1.00 96.12 109 ASP A N 1
ATOM 802 C CA . ASP A 1 109 ? 11.573 7.048 -13.635 1.00 96.12 109 ASP A CA 1
ATOM 803 C C . ASP A 1 109 ? 11.367 8.368 -14.407 1.00 96.12 109 ASP A C 1
ATOM 805 O O . ASP A 1 109 ? 10.260 8.710 -14.836 1.00 96.12 109 ASP A O 1
ATOM 809 N N . ALA A 1 110 ? 12.454 9.118 -14.613 1.00 94.56 110 ALA A N 1
ATOM 810 C CA . ALA A 1 110 ? 12.437 10.383 -15.351 1.00 94.56 110 ALA A CA 1
ATOM 811 C C . ALA A 1 110 ? 12.099 10.248 -16.848 1.00 94.56 110 ALA A C 1
ATOM 813 O O . ALA A 1 110 ? 11.699 11.229 -17.477 1.00 94.56 110 ALA A O 1
ATOM 814 N N . HIS A 1 111 ? 12.255 9.057 -17.424 1.00 93.00 111 HIS A N 1
ATOM 815 C CA . HIS A 1 111 ? 11.995 8.769 -18.834 1.00 93.00 111 HIS A CA 1
ATOM 816 C C . HIS A 1 11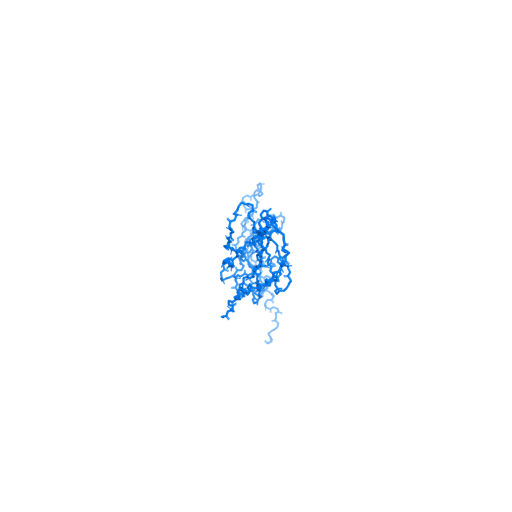1 ? 10.597 8.164 -19.058 1.00 93.00 111 HIS A C 1
ATOM 818 O O . HIS A 1 111 ? 10.204 7.918 -20.199 1.00 93.00 111 HIS A O 1
ATOM 824 N N . GLY A 1 112 ? 9.828 7.962 -17.984 1.00 92.88 112 GLY A N 1
ATOM 825 C CA . GLY A 1 112 ? 8.464 7.448 -17.997 1.00 92.88 112 GLY A CA 1
ATOM 826 C C . GLY A 1 112 ? 8.350 5.924 -17.989 1.00 92.88 112 GLY A C 1
ATOM 827 O O . GLY A 1 112 ? 7.227 5.422 -18.093 1.00 92.88 112 GLY A O 1
ATOM 828 N N . ALA A 1 113 ? 9.450 5.173 -17.863 1.00 94.62 113 ALA A N 1
ATOM 829 C CA . ALA A 1 113 ? 9.338 3.733 -17.658 1.00 94.62 113 ALA A CA 1
ATOM 830 C C . ALA A 1 113 ? 8.882 3.454 -16.221 1.00 94.62 113 ALA A C 1
ATOM 832 O O . ALA A 1 113 ? 9.221 4.173 -15.279 1.00 94.62 113 ALA A O 1
ATOM 833 N N . ALA A 1 114 ? 8.043 2.430 -16.062 1.00 96.25 114 ALA A N 1
ATOM 834 C CA . ALA A 1 114 ? 7.331 2.199 -14.816 1.00 96.25 114 ALA A CA 1
ATOM 835 C C . ALA A 1 114 ? 7.227 0.721 -14.452 1.00 96.25 114 ALA A C 1
ATOM 837 O O . ALA A 1 114 ? 7.213 -0.163 -15.313 1.00 96.25 114 ALA A O 1
ATOM 838 N N . SER A 1 115 ? 7.088 0.466 -13.156 1.00 96.81 115 SER A N 1
ATOM 839 C CA . SER A 1 115 ? 6.822 -0.852 -12.592 1.00 96.81 115 SER A CA 1
ATOM 840 C C . SER A 1 115 ? 5.800 -0.767 -11.464 1.00 96.81 115 SER A C 1
ATOM 842 O O . SER A 1 115 ? 5.562 0.292 -10.882 1.00 96.81 115 SER A O 1
ATOM 844 N N . SER A 1 116 ? 5.156 -1.894 -11.166 1.00 96.75 116 SER A N 1
ATOM 845 C CA . SER A 1 116 ? 4.222 -1.993 -10.048 1.00 96.75 116 SER A CA 1
ATOM 846 C C . SER A 1 116 ? 4.356 -3.317 -9.315 1.00 96.75 116 SER A C 1
ATOM 848 O O . SER A 1 116 ? 4.775 -4.328 -9.886 1.00 96.75 116 SER A O 1
ATOM 850 N N . ALA A 1 117 ? 4.015 -3.299 -8.031 1.00 96.88 117 ALA A N 1
ATOM 851 C CA . ALA A 1 117 ? 4.010 -4.474 -7.175 1.00 96.88 117 ALA A CA 1
ATOM 852 C C . ALA A 1 117 ? 2.915 -4.348 -6.117 1.00 96.88 117 ALA A C 1
ATOM 854 O O . ALA A 1 117 ? 2.580 -3.246 -5.686 1.00 96.88 117 ALA A O 1
ATOM 855 N N . ARG A 1 118 ? 2.388 -5.489 -5.669 1.00 97.31 118 ARG A N 1
ATOM 856 C CA . ARG A 1 118 ? 1.439 -5.565 -4.555 1.00 97.31 118 ARG A CA 1
ATOM 857 C C . ARG A 1 118 ? 2.096 -6.182 -3.336 1.00 97.31 118 ARG A C 1
ATOM 859 O O . ARG A 1 118 ? 2.880 -7.123 -3.461 1.00 97.31 118 ARG A O 1
ATOM 866 N N . SER A 1 119 ? 1.755 -5.655 -2.168 1.00 97.19 119 SER A N 1
ATOM 867 C CA . SER A 1 119 ? 2.157 -6.206 -0.884 1.00 97.19 119 SER A CA 1
ATOM 868 C C . SER A 1 119 ? 1.437 -7.529 -0.622 1.00 97.19 119 SER A C 1
ATOM 870 O O . SER A 1 119 ? 0.459 -7.883 -1.287 1.00 97.19 119 SER A O 1
ATOM 872 N N . ALA A 1 120 ? 1.874 -8.240 0.416 1.00 96.25 120 ALA A N 1
ATOM 873 C CA . ALA A 1 120 ? 1.018 -9.238 1.042 1.00 96.25 120 ALA A CA 1
ATOM 874 C C . ALA A 1 120 ? -0.269 -8.579 1.579 1.00 96.25 120 ALA A C 1
ATOM 876 O O . ALA A 1 120 ? -0.255 -7.408 1.975 1.00 96.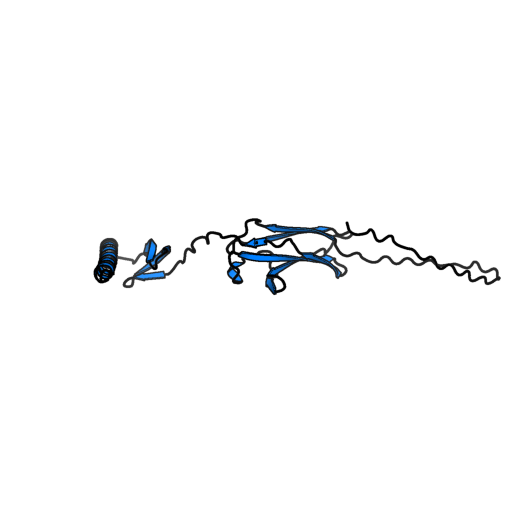25 120 ALA A O 1
ATOM 877 N N . SER A 1 121 ? -1.364 -9.342 1.579 1.00 96.25 121 SER A N 1
ATOM 878 C CA . SER A 1 121 ? -2.614 -8.953 2.238 1.00 96.25 121 SER A CA 1
ATOM 879 C C . SER A 1 121 ? -2.446 -9.059 3.753 1.00 96.25 121 SER A C 1
ATOM 881 O O . SER A 1 121 ? -1.853 -10.026 4.241 1.00 96.25 121 SER A O 1
ATOM 883 N N . ILE A 1 122 ? -2.955 -8.074 4.487 1.00 96.88 122 ILE A N 1
ATOM 884 C CA . ILE A 1 122 ? -3.067 -8.117 5.946 1.00 96.88 122 ILE A CA 1
ATOM 885 C C . ILE A 1 122 ? -4.541 -8.174 6.337 1.00 96.88 122 ILE A C 1
ATOM 887 O O . ILE A 1 122 ? -5.376 -7.482 5.757 1.00 96.88 122 ILE A O 1
ATOM 891 N N . VAL A 1 123 ? -4.859 -8.988 7.341 1.00 97.31 123 VAL A N 1
ATOM 892 C CA . VAL A 1 123 ? -6.202 -9.049 7.926 1.00 97.31 123 VAL A CA 1
ATOM 893 C C . VAL A 1 123 ? -6.232 -8.115 9.127 1.00 97.31 123 VAL A C 1
ATOM 895 O O . VAL A 1 123 ? -5.422 -8.267 10.046 1.00 97.31 123 VAL A O 1
ATOM 898 N N . LEU A 1 124 ? -7.170 -7.171 9.140 1.00 96.88 124 LEU A N 1
ATOM 899 C CA . LEU A 1 124 ? -7.352 -6.257 10.260 1.00 96.88 124 LEU A CA 1
ATOM 900 C C . LEU A 1 124 ? -7.786 -7.035 11.500 1.00 96.88 124 LEU A C 1
ATOM 902 O O . LEU A 1 124 ? -8.754 -7.796 11.484 1.00 96.88 124 LEU A O 1
ATOM 906 N N . ARG A 1 125 ? -7.069 -6.839 12.598 1.00 95.00 125 ARG A N 1
ATOM 907 C CA . ARG A 1 125 ? -7.369 -7.457 13.886 1.00 95.00 125 ARG A CA 1
ATOM 908 C C . ARG A 1 125 ? -8.316 -6.579 14.684 1.00 95.00 125 ARG A C 1
ATOM 910 O O . ARG A 1 125 ? -8.459 -5.381 14.437 1.00 95.00 125 ARG A O 1
ATOM 917 N N . GLU A 1 126 ? -8.938 -7.187 15.685 1.00 91.56 126 GLU A N 1
ATOM 918 C CA . GLU A 1 126 ? -9.671 -6.428 16.686 1.00 91.56 126 GLU A CA 1
ATOM 919 C C . GLU A 1 126 ? -8.693 -5.500 17.414 1.00 91.56 126 GLU A C 1
ATOM 921 O O . GLU A 1 126 ? -7.727 -5.953 18.033 1.00 91.56 126 GLU A O 1
ATOM 926 N N . GLY A 1 127 ? -8.939 -4.198 17.332 1.00 76.94 127 GLY A N 1
ATOM 927 C CA . GLY A 1 127 ? -8.158 -3.194 18.034 1.00 76.94 127 GLY A CA 1
ATOM 928 C C . GLY A 1 127 ? -9.073 -2.338 18.876 1.00 76.94 127 GLY A C 1
ATOM 929 O O . GLY A 1 127 ? -10.174 -1.977 18.464 1.00 76.94 127 GLY A O 1
ATOM 930 N N . ARG A 1 128 ? -8.601 -1.967 20.066 1.00 70.19 128 ARG A N 1
ATOM 931 C CA . ARG A 1 128 ? -9.308 -0.966 20.859 1.00 70.19 128 ARG A CA 1
ATOM 932 C C . ARG A 1 128 ? -9.266 0.347 20.094 1.00 70.19 128 ARG A C 1
ATOM 934 O O . ARG A 1 128 ? -8.199 0.942 19.968 1.00 70.19 128 ARG A O 1
ATOM 941 N N . GLN A 1 129 ? -10.425 0.821 19.646 1.00 61.75 129 GLN A N 1
ATOM 942 C CA . GLN A 1 129 ? -10.570 2.226 19.302 1.00 61.75 129 GLN A CA 1
ATOM 943 C C . GLN A 1 129 ? -10.090 3.025 20.522 1.00 61.75 129 GLN A C 1
ATOM 945 O O . GLN A 1 129 ? -10.601 2.773 21.624 1.00 61.75 129 GLN A O 1
ATOM 950 N N . PRO A 1 130 ? -9.106 3.938 20.398 1.00 56.84 130 PRO A N 1
ATOM 951 C CA . PRO A 1 130 ? -8.850 4.875 21.478 1.00 56.84 130 PRO A CA 1
ATOM 952 C C . PRO A 1 130 ? -10.180 5.574 21.698 1.00 56.84 130 PRO A C 1
ATOM 954 O O . PRO A 1 130 ? -10.689 6.188 20.761 1.00 56.84 130 PRO A O 1
ATOM 957 N N . ALA A 1 131 ? -10.794 5.350 22.869 1.00 54.25 131 ALA A N 1
ATOM 958 C CA . ALA A 1 131 ? -12.119 5.864 23.180 1.00 54.25 131 ALA A CA 1
ATOM 959 C C . ALA A 1 131 ? -12.108 7.325 22.766 1.00 54.25 131 ALA A C 1
ATOM 961 O O . ALA A 1 131 ? -11.357 8.111 23.351 1.00 54.25 131 ALA A O 1
ATOM 962 N N . ALA A 1 132 ? -12.825 7.641 21.684 1.00 47.75 132 ALA A N 1
ATOM 963 C CA . ALA A 1 132 ? -12.835 8.988 21.172 1.00 47.75 132 ALA A CA 1
ATOM 964 C C . ALA A 1 132 ? -13.215 9.838 22.377 1.00 47.75 132 ALA A C 1
ATOM 966 O O . ALA A 1 132 ? -14.261 9.603 22.991 1.00 47.75 132 ALA A O 1
ATOM 967 N N . LEU A 1 133 ? -12.348 10.776 22.770 1.00 45.62 133 LEU A N 1
ATOM 968 C CA . LEU A 1 133 ? -12.782 11.890 23.593 1.00 45.62 133 LEU A CA 1
ATOM 969 C C . LEU A 1 133 ? -13.733 12.668 22.690 1.00 45.62 133 LEU A C 1
ATOM 971 O O . LEU A 1 133 ? -13.369 13.671 22.080 1.00 45.62 133 LEU A O 1
ATOM 975 N N . LEU A 1 134 ? -14.947 12.138 22.546 1.00 43.78 134 LEU A N 1
ATOM 976 C CA . LEU A 1 134 ? -16.098 12.867 22.096 1.00 43.78 134 LEU A CA 1
ATOM 977 C C . LEU A 1 134 ? -16.211 13.980 23.120 1.00 43.78 134 LEU A C 1
ATOM 979 O O . LEU A 1 134 ? -16.762 13.799 24.206 1.00 43.78 134 LEU A O 1
ATOM 983 N N . HIS A 1 135 ? -15.620 15.122 22.783 1.00 45.94 135 HIS A N 1
ATOM 984 C CA . HIS A 1 135 ? -15.899 16.389 23.422 1.00 45.94 135 HIS A CA 1
ATOM 985 C C . HIS A 1 135 ? -17.328 16.753 23.024 1.00 45.94 135 HIS A C 1
ATOM 987 O O . HIS A 1 135 ? -17.572 17.670 22.249 1.00 45.94 135 HIS A O 1
ATOM 993 N N . ASN A 1 136 ? -18.283 15.971 23.515 1.00 49.31 136 ASN A N 1
ATOM 994 C CA . ASN A 1 136 ? -19.680 16.299 23.428 1.00 49.31 136 ASN A CA 1
ATOM 995 C C . ASN A 1 136 ? -19.875 17.449 24.405 1.00 49.31 136 ASN A C 1
ATOM 997 O O . ASN A 1 136 ? -19.612 17.313 25.605 1.00 49.31 136 ASN A O 1
ATOM 1001 N N . THR A 1 137 ? -20.300 18.594 23.885 1.00 46.75 137 THR A N 1
ATOM 1002 C CA . THR A 1 137 ? -20.817 19.674 24.715 1.00 46.75 137 THR A CA 1
ATOM 1003 C C . THR A 1 137 ? -22.043 19.122 25.428 1.00 46.75 137 THR A C 1
ATOM 1005 O O . THR A 1 137 ? -23.112 18.970 24.840 1.00 46.75 137 THR A O 1
ATOM 1008 N N . LEU A 1 138 ? -21.868 18.745 26.689 1.00 51.28 138 LEU A N 1
ATOM 1009 C CA . LEU A 1 138 ? -22.970 18.326 27.536 1.00 51.28 138 LEU A CA 1
ATOM 1010 C C . LEU A 1 138 ? -23.593 19.600 28.088 1.00 51.28 138 LEU A C 1
ATOM 1012 O O . LEU A 1 138 ? -23.004 20.269 28.939 1.00 51.28 138 LEU A O 1
ATOM 1016 N N . THR A 1 139 ? -24.765 19.945 27.564 1.00 46.78 139 THR A N 1
ATOM 1017 C CA . THR A 1 139 ? -25.585 21.027 28.102 1.00 46.78 139 THR A CA 1
ATOM 1018 C C . THR A 1 139 ? -26.553 20.428 29.108 1.00 46.78 139 THR A C 1
ATOM 1020 O O . THR A 1 139 ? -27.477 19.707 28.736 1.00 46.78 139 THR A O 1
ATOM 1023 N N . PHE A 1 140 ? -26.340 20.710 30.391 1.00 48.28 140 PHE A N 1
ATOM 1024 C CA . PHE A 1 140 ? -27.220 20.258 31.466 1.00 48.28 140 PHE A CA 1
ATOM 1025 C C . PHE A 1 140 ? -27.789 21.482 32.178 1.00 48.28 140 PHE A C 1
ATOM 1027 O O . PHE A 1 140 ? -27.029 22.282 32.716 1.00 48.28 140 PHE A O 1
ATOM 1034 N N . LEU A 1 141 ? -29.116 21.659 32.141 1.00 41.56 141 LEU A N 1
ATOM 1035 C CA . LEU A 1 141 ? -29.816 22.774 32.808 1.00 41.56 141 LEU A CA 1
ATOM 1036 C C . LEU A 1 141 ? -29.195 24.162 32.512 1.00 41.56 141 LEU A C 1
ATOM 1038 O O . LEU A 1 141 ? -29.104 25.011 33.391 1.00 41.56 141 LEU A O 1
ATOM 1042 N N . GLY A 1 142 ? -28.742 24.385 31.273 1.00 42.81 142 GLY A N 1
ATOM 1043 C CA . GLY A 1 142 ? -28.154 25.658 30.832 1.00 42.81 142 GLY A CA 1
ATOM 1044 C C . GLY A 1 142 ? -26.648 25.818 31.078 1.00 42.81 142 GLY A C 1
ATOM 1045 O O . GLY A 1 142 ? -26.077 26.812 30.641 1.00 42.81 142 GLY A O 1
ATOM 1046 N N . VAL A 1 143 ? -25.981 24.846 31.707 1.00 46.69 143 VAL A N 1
ATOM 1047 C CA . VAL A 1 143 ? -24.519 24.835 31.868 1.00 46.69 143 VAL A CA 1
ATOM 1048 C C . VAL A 1 143 ? -23.898 23.996 30.758 1.00 46.69 143 VAL A C 1
ATOM 1050 O O . VAL A 1 143 ? -24.178 22.802 30.648 1.00 46.69 143 VAL A O 1
ATOM 1053 N N . SER A 1 144 ? -23.050 24.613 29.935 1.00 51.88 144 SER A N 1
ATOM 1054 C CA . SER A 1 144 ? -22.230 23.918 28.940 1.00 51.88 144 SER A CA 1
ATOM 1055 C C . SER A 1 144 ? -20.860 23.576 29.527 1.00 51.88 144 SER A C 1
ATOM 1057 O O . SER A 1 144 ? -20.146 24.459 30.007 1.00 51.88 144 SER A O 1
ATOM 1059 N N . GLY A 1 145 ? -20.469 22.305 29.464 1.00 54.53 145 GLY A N 1
ATOM 1060 C CA . GLY A 1 145 ? -19.142 21.850 29.880 1.00 54.53 145 GLY A CA 1
ATOM 1061 C C . GLY A 1 145 ? -18.533 20.848 28.906 1.00 54.53 145 GLY A C 1
ATOM 1062 O O . GLY A 1 145 ? -19.223 20.284 28.054 1.00 54.53 145 GLY A O 1
ATOM 1063 N N . ARG A 1 146 ? -17.222 20.623 29.041 1.00 55.16 146 ARG A N 1
ATOM 1064 C CA . ARG A 1 146 ? -16.515 19.553 28.323 1.00 55.16 146 ARG A CA 1
ATOM 1065 C C . ARG A 1 146 ? -16.582 18.286 29.169 1.00 55.16 146 ARG A C 1
ATOM 1067 O O . ARG A 1 146 ? -16.071 18.271 30.288 1.00 55.16 146 ARG A O 1
ATOM 1074 N N . GLY A 1 147 ? -17.220 17.240 28.648 1.00 54.03 147 GLY A N 1
ATOM 1075 C CA . GLY A 1 147 ? -17.279 15.934 29.301 1.00 54.03 147 GLY A CA 1
ATOM 1076 C C . GLY A 1 147 ? -16.513 14.866 28.533 1.00 54.03 147 GLY A C 1
ATOM 1077 O O . GLY A 1 147 ? -16.547 14.847 27.306 1.00 54.03 147 GLY A O 1
ATOM 1078 N N . ALA A 1 148 ? -15.853 13.966 29.260 1.00 50.00 148 ALA A N 1
ATOM 1079 C CA . ALA A 1 148 ? -15.380 12.697 28.724 1.00 50.00 148 ALA A CA 1
ATOM 1080 C C . ALA A 1 148 ? -16.487 11.659 28.936 1.00 50.00 148 ALA A C 1
ATOM 1082 O O . ALA A 1 148 ? -16.853 11.332 30.072 1.00 50.00 148 ALA A O 1
ATOM 1083 N N . VAL A 1 149 ? -17.057 11.183 27.832 1.00 50.47 149 VAL A N 1
ATOM 1084 C CA . VAL A 1 149 ? -18.137 10.201 27.841 1.00 50.47 149 VAL A CA 1
ATOM 1085 C C . VAL A 1 149 ? -17.590 8.881 27.322 1.00 50.47 149 VAL A C 1
ATOM 1087 O O . VAL A 1 149 ? -17.216 8.783 26.159 1.00 50.47 149 VAL A O 1
ATOM 1090 N N . ALA A 1 150 ? -17.549 7.864 28.179 1.00 46.25 150 ALA A N 1
ATOM 1091 C CA . ALA A 1 150 ? -17.285 6.499 27.755 1.00 46.25 150 ALA A CA 1
ATOM 1092 C C . ALA A 1 150 ? -18.627 5.802 27.503 1.00 46.25 150 ALA A C 1
ATOM 1094 O O . ALA A 1 150 ? -19.492 5.753 28.387 1.00 46.25 150 ALA A O 1
ATOM 1095 N N . ALA A 1 151 ? -18.810 5.259 26.300 1.00 43.19 151 ALA A N 1
ATOM 1096 C CA . ALA A 1 151 ? -19.895 4.321 26.050 1.00 43.19 151 ALA A CA 1
ATOM 1097 C C . ALA A 1 151 ? -19.658 3.082 26.928 1.00 43.19 151 ALA A C 1
ATOM 1099 O O . ALA A 1 151 ? -18.596 2.464 26.852 1.00 43.19 151 ALA A O 1
ATOM 1100 N N . ALA A 1 152 ? -20.613 2.759 27.802 1.00 45.25 152 ALA A N 1
ATOM 1101 C CA . ALA A 1 152 ? -20.601 1.505 28.536 1.00 45.25 152 ALA A CA 1
ATOM 1102 C C . ALA A 1 152 ? -21.558 0.531 27.845 1.00 45.25 152 ALA A C 1
ATOM 1104 O O . ALA A 1 152 ? -22.690 0.883 27.502 1.00 45.25 152 ALA A O 1
ATOM 1105 N N . ASP A 1 153 ? -21.082 -0.693 27.647 1.00 44.69 153 ASP A N 1
ATOM 1106 C CA . ASP A 1 153 ? -21.897 -1.807 27.186 1.00 44.69 153 ASP A CA 1
ATOM 1107 C C . ASP A 1 153 ? -23.130 -1.975 28.104 1.00 44.69 153 ASP A C 1
ATOM 1109 O O . ASP A 1 153 ? -23.050 -1.733 29.312 1.00 44.69 153 ASP A O 1
ATOM 1113 N N . ALA A 1 154 ? -24.276 -2.340 27.523 1.00 43.50 154 ALA A N 1
ATOM 1114 C CA . ALA A 1 154 ? -25.621 -2.376 28.129 1.00 43.50 154 ALA A CA 1
ATOM 1115 C C . ALA A 1 154 ? -26.443 -1.062 28.171 1.00 43.50 154 ALA A C 1
ATOM 1117 O O . ALA A 1 154 ? -27.287 -0.879 29.055 1.00 43.50 154 ALA A O 1
ATOM 1118 N N . GLY A 1 155 ? -26.271 -0.165 27.192 1.00 47.75 155 GLY A N 1
ATOM 1119 C CA . GLY A 1 155 ? -27.169 0.989 26.999 1.00 47.75 155 GLY A CA 1
ATOM 1120 C C . GLY A 1 155 ? -27.054 2.062 28.088 1.00 47.75 155 GLY A C 1
ATOM 1121 O O . GLY A 1 155 ? -27.989 2.833 28.311 1.00 47.75 155 GLY A O 1
ATOM 1122 N N . MET A 1 156 ? -25.915 2.097 28.782 1.00 43.62 156 MET A N 1
ATOM 1123 C CA . MET A 1 156 ? -25.592 3.095 29.795 1.00 43.62 156 MET A CA 1
ATOM 1124 C C . MET A 1 156 ? -24.519 4.048 29.268 1.00 43.62 156 MET A C 1
ATOM 1126 O O . MET A 1 156 ? -23.537 3.642 28.651 1.00 43.62 156 MET A O 1
ATOM 1130 N N . ILE A 1 157 ? -24.682 5.334 29.561 1.00 48.25 157 ILE A N 1
ATOM 1131 C CA . ILE A 1 157 ? -23.660 6.348 29.306 1.00 48.25 157 ILE A CA 1
ATOM 1132 C C . ILE A 1 157 ? -22.867 6.537 30.601 1.00 48.25 157 ILE A C 1
ATOM 1134 O O . ILE A 1 157 ? -23.434 6.950 31.614 1.00 48.25 157 ILE A O 1
ATOM 1138 N N . ARG A 1 158 ? -21.561 6.240 30.588 1.00 53.38 158 ARG A N 1
ATOM 1139 C CA . ARG A 1 158 ? -20.676 6.465 31.738 1.00 53.38 158 ARG A CA 1
ATOM 1140 C C . ARG A 1 158 ? -19.910 7.770 31.535 1.00 53.38 158 ARG A C 1
ATOM 1142 O O . ARG A 1 158 ? -19.008 7.850 30.706 1.00 53.38 158 ARG A O 1
ATOM 1149 N N . VAL A 1 159 ? -20.252 8.793 32.314 1.00 54.34 159 VAL A N 1
ATOM 1150 C CA . VAL A 1 159 ? -19.496 10.053 32.346 1.00 54.34 159 VAL A CA 1
ATOM 1151 C C . VAL A 1 159 ? -18.314 9.870 33.295 1.00 54.34 159 VAL A C 1
ATOM 1153 O O . VAL A 1 159 ? -18.507 9.677 34.493 1.00 54.34 159 VAL A O 1
ATOM 1156 N N . THR A 1 160 ? -17.096 9.865 32.758 1.00 56.19 160 THR A N 1
ATOM 1157 C CA . THR A 1 160 ? -15.859 9.644 33.531 1.00 56.19 160 THR A CA 1
ATOM 1158 C C . THR A 1 160 ? -15.172 10.947 33.934 1.00 56.19 160 THR A C 1
ATOM 1160 O O . THR A 1 160 ? -14.306 10.934 34.804 1.00 56.19 160 THR A O 1
ATOM 1163 N N . GLY A 1 161 ? -15.594 12.078 33.363 1.00 52.53 161 GLY A N 1
ATOM 1164 C CA . GLY A 1 161 ? -15.164 13.412 33.772 1.00 52.53 161 GLY A CA 1
ATOM 1165 C C . GLY A 1 161 ? -16.044 14.499 33.162 1.00 52.53 161 GLY A C 1
ATOM 1166 O O . GLY A 1 161 ? -16.533 14.348 32.043 1.00 52.53 161 GLY A O 1
ATOM 1167 N N . PHE A 1 162 ? -16.248 15.593 33.896 1.00 54.66 162 PHE A N 1
ATOM 1168 C CA . PHE A 1 162 ? -16.959 16.784 33.433 1.00 54.66 162 PHE A CA 1
ATOM 1169 C C . PHE A 1 162 ? -16.263 18.029 33.983 1.00 54.66 162 PHE A C 1
ATOM 1171 O O . PHE A 1 162 ? -16.138 18.182 35.197 1.00 54.66 162 PHE A O 1
ATOM 1178 N N . VAL A 1 163 ? -15.810 18.911 33.093 1.00 55.31 163 VAL A N 1
ATOM 1179 C CA . VAL A 1 163 ? -15.295 20.236 33.448 1.00 55.31 163 VAL A CA 1
ATOM 1180 C C . VAL A 1 163 ? -16.344 21.256 33.028 1.00 55.31 163 VAL A C 1
ATOM 1182 O O . VAL A 1 163 ? -16.571 21.477 31.834 1.00 55.31 163 VAL A O 1
ATOM 1185 N N . ALA A 1 164 ? -17.009 21.860 34.013 1.00 55.31 164 ALA A N 1
ATOM 1186 C CA . ALA A 1 164 ? -17.909 22.978 33.769 1.00 55.31 164 ALA A CA 1
ATOM 1187 C C . ALA A 1 164 ? -17.084 24.181 33.288 1.00 55.31 164 ALA A C 1
ATOM 1189 O O . ALA A 1 164 ? -16.109 24.559 33.940 1.00 55.31 164 ALA A O 1
ATOM 1190 N N . GLY A 1 165 ? -17.462 24.786 32.158 1.00 46.97 165 GLY A N 1
ATOM 1191 C CA . GLY A 1 165 ? -16.947 26.108 31.813 1.00 46.97 165 GLY A CA 1
ATOM 1192 C C . GLY A 1 165 ? -17.405 27.084 32.892 1.00 46.97 165 GLY A C 1
ATOM 1193 O O . GLY A 1 165 ? -18.587 27.098 33.230 1.00 46.97 165 GLY A O 1
ATOM 1194 N N . GLY A 1 166 ? -16.473 27.831 33.487 1.00 44.56 166 GLY A N 1
ATOM 1195 C CA . GLY A 1 166 ? -16.778 28.736 34.589 1.00 44.56 166 GLY A CA 1
ATOM 1196 C C . GLY A 1 166 ? -17.881 29.718 34.200 1.00 44.56 166 GLY A C 1
ATOM 1197 O O . GLY A 1 166 ? -17.669 30.588 33.359 1.00 44.56 166 GLY A O 1
ATOM 1198 N N . ALA A 1 167 ? -19.054 29.592 34.820 1.00 42.38 167 ALA A N 1
ATOM 1199 C CA . ALA A 1 167 ? -19.975 30.709 34.900 1.00 42.38 167 ALA A CA 1
ATOM 1200 C C . ALA A 1 167 ? -19.340 31.708 35.869 1.00 42.38 167 ALA A C 1
ATOM 1202 O O . ALA A 1 167 ? -19.105 31.386 37.036 1.00 42.38 167 ALA A O 1
ATOM 1203 N N . ALA A 1 168 ? -19.001 32.894 35.372 1.00 43.53 168 ALA A N 1
ATOM 1204 C CA . ALA A 1 168 ? -18.598 33.996 36.225 1.00 43.53 168 ALA A CA 1
ATOM 1205 C C . ALA A 1 168 ? -19.718 34.248 37.253 1.00 43.53 168 ALA A C 1
ATOM 1207 O O . ALA A 1 168 ? -20.809 34.676 36.890 1.00 43.53 168 ALA A O 1
ATOM 1208 N N . GLY A 1 169 ? -19.438 33.948 38.525 1.00 47.22 169 GLY A N 1
ATOM 1209 C CA . GLY A 1 169 ? -20.292 34.280 39.665 1.00 47.22 169 GLY A CA 1
ATOM 1210 C C . GLY A 1 169 ? -21.316 33.213 40.064 1.00 47.22 169 GLY A C 1
ATOM 1211 O O . GLY A 1 169 ? -22.483 33.337 39.722 1.00 47.22 169 GLY A O 1
ATOM 1212 N N . ALA A 1 170 ? -20.889 32.208 40.841 1.00 44.75 170 ALA A N 1
ATOM 1213 C CA . ALA A 1 170 ? -21.639 31.604 41.961 1.00 44.75 170 ALA A CA 1
ATOM 1214 C C . ALA A 1 170 ? -20.923 30.329 42.448 1.00 44.75 170 ALA A C 1
ATOM 1216 O O . ALA A 1 170 ? -21.302 29.208 42.107 1.00 44.75 170 ALA A O 1
ATOM 1217 N N . GLU A 1 171 ? -19.889 30.481 43.276 1.00 48.62 171 GLU A N 1
ATOM 1218 C CA . GLU A 1 171 ? -19.049 29.362 43.742 1.00 48.62 171 GLU A CA 1
ATOM 1219 C C . GLU A 1 171 ? -19.780 28.340 44.648 1.00 48.62 171 GLU A C 1
ATOM 1221 O O . GLU A 1 171 ? -19.250 27.266 44.914 1.00 48.62 171 GLU A O 1
ATOM 1226 N N . GLY A 1 172 ? -21.020 28.605 45.083 1.00 45.78 172 GLY A N 1
ATOM 1227 C CA . GLY A 1 172 ? -21.748 27.746 46.032 1.00 45.78 172 GLY A CA 1
ATOM 1228 C C . GLY A 1 172 ? -22.826 26.817 45.454 1.00 45.78 172 GLY A C 1
ATOM 1229 O O . GLY A 1 172 ? -23.204 25.850 46.109 1.00 45.78 172 GLY A O 1
ATOM 1230 N N . ILE A 1 173 ? -23.339 27.067 44.243 1.00 50.12 173 ILE A N 1
ATOM 1231 C CA . ILE A 1 173 ? -24.504 26.328 43.695 1.00 50.12 173 ILE A CA 1
ATOM 1232 C C . ILE A 1 173 ? -24.068 25.091 42.878 1.00 50.12 173 ILE A C 1
ATOM 1234 O O . ILE A 1 173 ? -24.830 24.137 42.701 1.00 50.12 173 ILE A O 1
ATOM 1238 N N . MET A 1 174 ? -22.803 25.053 42.448 1.00 51.16 174 MET A N 1
ATOM 1239 C CA . MET A 1 174 ? -22.284 24.083 41.475 1.00 51.16 174 MET A CA 1
ATOM 1240 C C . MET A 1 174 ? -22.108 22.658 42.029 1.00 51.16 174 MET A C 1
ATOM 1242 O O . MET A 1 174 ? -22.316 21.692 41.297 1.00 51.16 174 MET A O 1
ATOM 1246 N N . LEU A 1 175 ? -21.773 22.492 43.314 1.00 50.53 175 LEU A N 1
ATOM 1247 C CA . LEU A 1 175 ? -21.536 21.160 43.892 1.00 50.53 175 LEU A CA 1
ATOM 1248 C C . LEU A 1 175 ? -22.842 20.462 44.309 1.00 50.53 175 LEU A C 1
ATOM 1250 O O . LEU A 1 175 ? -23.021 19.267 44.071 1.00 50.53 175 LEU A O 1
ATOM 1254 N N . TYR A 1 176 ? -23.784 21.221 44.879 1.00 49.19 176 TYR A N 1
ATOM 1255 C CA . TYR A 1 176 ? -25.084 20.701 45.310 1.00 49.19 176 TYR A CA 1
ATOM 1256 C C . TYR A 1 176 ? -25.989 20.351 44.126 1.00 49.19 176 TYR A C 1
ATOM 1258 O O . TYR A 1 176 ? -26.671 19.329 44.175 1.00 49.19 176 TYR A O 1
ATOM 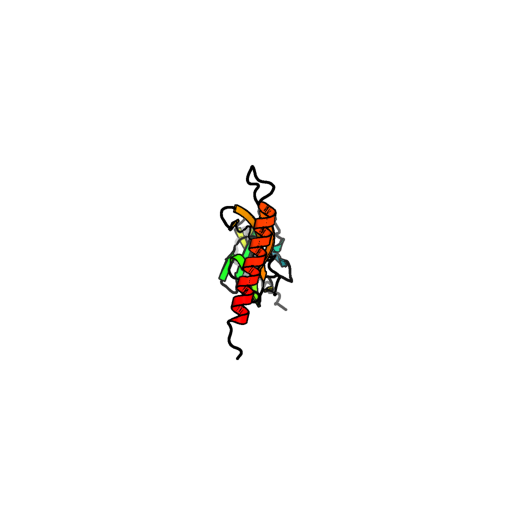1266 N N . GLY A 1 177 ? -25.948 21.133 43.040 1.00 55.12 177 GLY A N 1
ATOM 1267 C CA . GLY A 1 177 ? -26.669 20.812 41.806 1.00 55.12 177 GLY A CA 1
ATOM 1268 C C . GLY A 1 177 ? -26.170 19.519 41.151 1.00 55.12 177 GLY A C 1
ATOM 1269 O O . GLY A 1 177 ? -26.977 18.692 40.730 1.00 55.12 177 GLY A O 1
ATOM 1270 N N . LEU A 1 178 ? -24.850 19.299 41.138 1.00 59.78 178 LEU A N 1
ATOM 1271 C CA . LEU A 1 178 ? -24.234 18.079 40.608 1.00 59.78 178 LEU A CA 1
ATOM 1272 C C . LEU A 1 178 ? -24.593 16.842 41.448 1.00 59.78 178 LEU A C 1
ATOM 1274 O O . LEU A 1 178 ? -24.986 15.813 40.898 1.00 59.78 178 LEU A O 1
ATOM 1278 N N . LEU A 1 179 ? -24.505 16.949 42.779 1.00 57.81 179 LEU A N 1
ATOM 1279 C CA . LEU A 1 179 ? -24.897 15.875 43.697 1.00 57.81 179 LEU A CA 1
ATOM 1280 C C . LEU A 1 179 ? -26.396 15.561 43.587 1.00 57.81 179 LEU A C 1
ATOM 1282 O O . LEU A 1 179 ? -26.766 14.393 43.479 1.00 57.81 179 LEU A O 1
ATOM 1286 N N . ALA A 1 180 ? -27.257 16.581 43.535 1.00 54.25 180 ALA A N 1
ATOM 1287 C CA . ALA A 1 180 ? -28.697 16.400 43.366 1.00 54.25 180 ALA A CA 1
ATOM 1288 C C . ALA A 1 180 ? -29.041 15.740 42.019 1.00 54.25 180 ALA A C 1
ATOM 1290 O O . ALA A 1 180 ? -29.875 14.837 41.971 1.00 54.25 180 ALA A O 1
ATOM 1291 N N . ALA A 1 181 ? -28.359 16.119 40.934 1.00 57.22 181 ALA A N 1
ATOM 1292 C CA . ALA A 1 181 ? -28.551 15.515 39.617 1.00 57.22 181 ALA A CA 1
ATOM 1293 C C . ALA A 1 181 ? -28.101 14.043 39.575 1.00 57.22 181 ALA A C 1
ATOM 1295 O O . ALA A 1 181 ? -28.824 13.199 39.045 1.00 57.22 181 ALA A O 1
ATOM 1296 N N . LEU A 1 182 ? -26.960 13.706 40.189 1.00 60.78 182 LEU A N 1
ATOM 1297 C CA . LEU A 1 182 ? -26.494 12.318 40.316 1.00 60.78 182 LEU A CA 1
ATOM 1298 C C . LEU A 1 182 ? -27.470 11.457 41.126 1.00 60.78 182 LEU A C 1
ATOM 1300 O O . LEU A 1 182 ? -27.719 10.301 40.775 1.00 60.78 182 LEU A O 1
ATOM 1304 N N . VAL A 1 183 ? -28.051 12.014 42.190 1.00 60.09 183 VAL A N 1
ATOM 1305 C CA . VAL A 1 183 ? -29.065 11.331 43.004 1.00 60.09 183 VAL A CA 1
ATOM 1306 C C . VAL A 1 183 ? -30.352 11.111 42.205 1.00 60.09 183 VAL A C 1
ATOM 1308 O O . VAL A 1 183 ? -30.877 9.999 42.198 1.00 60.09 183 VAL A O 1
ATOM 1311 N N . LEU A 1 184 ? -30.832 12.115 41.465 1.00 53.38 184 LEU A N 1
ATOM 1312 C CA . LEU A 1 184 ? -32.054 12.007 40.657 1.00 53.38 184 LEU A CA 1
ATOM 1313 C C . LEU A 1 184 ? -31.916 11.007 39.503 1.00 53.38 184 LEU A C 1
ATOM 1315 O O . LEU A 1 184 ? -32.836 10.225 39.258 1.00 53.38 184 LEU A O 1
ATOM 1319 N N . VAL A 1 185 ? -30.762 10.974 38.830 1.00 58.34 185 VAL A N 1
ATOM 1320 C CA . VAL A 1 185 ? -30.479 9.983 37.780 1.00 58.34 185 VAL A CA 1
ATOM 1321 C C . VAL A 1 185 ? -30.441 8.570 38.367 1.00 58.34 185 VAL A C 1
ATOM 1323 O O . VAL A 1 185 ? -31.070 7.667 37.815 1.00 58.34 185 VAL A O 1
ATOM 1326 N N . ASN A 1 186 ? -29.787 8.373 39.517 1.00 58.88 186 ASN A N 1
ATOM 1327 C CA . ASN A 1 186 ? -29.779 7.075 40.197 1.00 58.88 186 ASN A CA 1
ATOM 1328 C C . ASN A 1 186 ? -31.187 6.631 40.629 1.00 58.88 186 ASN A C 1
ATOM 1330 O O . ASN A 1 186 ? -31.553 5.477 40.410 1.00 58.88 186 ASN A O 1
ATOM 1334 N N . LEU A 1 187 ? -32.007 7.536 41.172 1.00 54.12 187 LEU A N 1
ATOM 1335 C CA . LEU A 1 187 ? -33.384 7.238 41.587 1.00 54.12 187 LEU A CA 1
ATOM 1336 C C . LEU A 1 187 ? -34.295 6.895 40.400 1.00 54.12 187 LEU A C 1
ATOM 1338 O O . LEU A 1 187 ? -35.052 5.925 40.467 1.00 54.12 187 LEU A O 1
ATOM 1342 N N . ALA A 1 188 ? -34.196 7.630 39.288 1.00 51.91 188 ALA A N 1
ATOM 1343 C CA . ALA A 1 188 ? -34.969 7.351 38.077 1.00 51.91 188 ALA A CA 1
ATOM 1344 C C . ALA A 1 188 ? -34.603 5.989 37.455 1.00 51.91 188 ALA A C 1
ATOM 1346 O O . ALA A 1 188 ? -35.471 5.271 36.949 1.00 51.91 188 ALA A O 1
ATOM 1347 N N . LEU A 1 189 ? -33.326 5.602 37.526 1.00 54.34 189 LEU A N 1
ATOM 1348 C CA . LEU A 1 189 ? -32.850 4.292 37.078 1.00 54.34 189 LEU A CA 1
ATOM 1349 C C . LEU A 1 189 ? -33.303 3.161 38.012 1.00 54.34 189 LEU A C 1
ATOM 1351 O O . LEU A 1 189 ? -33.685 2.094 37.527 1.00 54.34 189 LEU A O 1
ATOM 1355 N N . LEU A 1 190 ? -33.323 3.395 39.329 1.00 51.19 190 LEU A N 1
ATOM 1356 C CA . LEU A 1 190 ? -33.848 2.441 40.309 1.00 51.19 190 LEU A CA 1
ATOM 1357 C C . LEU A 1 190 ? -35.349 2.194 40.096 1.00 51.19 190 LEU A C 1
ATOM 1359 O O . LEU A 1 190 ? -35.784 1.045 40.037 1.00 51.19 190 LEU A O 1
ATOM 1363 N N . GLY A 1 191 ? -36.126 3.261 39.881 1.00 51.12 191 GLY A N 1
ATOM 1364 C CA . GLY A 1 191 ? -37.561 3.173 39.599 1.00 51.12 191 GLY A CA 1
ATOM 1365 C C . GLY A 1 191 ? -37.871 2.358 38.340 1.00 51.12 191 GLY A C 1
ATOM 1366 O O . GLY A 1 191 ? -38.783 1.537 38.338 1.00 51.12 191 GLY A O 1
ATOM 1367 N N . ARG A 1 192 ? -37.054 2.490 37.287 1.00 55.06 192 ARG A N 1
ATOM 1368 C CA . ARG A 1 192 ? -37.192 1.692 36.054 1.00 55.06 192 ARG A CA 1
ATOM 1369 C C . ARG A 1 192 ? -36.808 0.219 36.224 1.00 55.06 192 ARG A C 1
ATOM 1371 O O . ARG A 1 192 ? -37.319 -0.616 35.482 1.00 55.06 192 ARG A O 1
ATOM 1378 N N . ARG A 1 193 ? -35.927 -0.117 37.175 1.00 52.91 193 ARG A N 1
ATOM 1379 C CA . ARG A 1 193 ? -35.592 -1.513 37.513 1.00 52.91 193 ARG A CA 1
ATOM 1380 C C . ARG A 1 193 ? -36.681 -2.172 38.357 1.00 52.91 193 ARG A C 1
ATOM 1382 O O . ARG A 1 193 ? -37.009 -3.321 38.098 1.00 52.91 193 ARG A O 1
ATOM 1389 N N . LEU A 1 194 ? -37.262 -1.437 39.305 1.00 52.66 194 LEU A N 1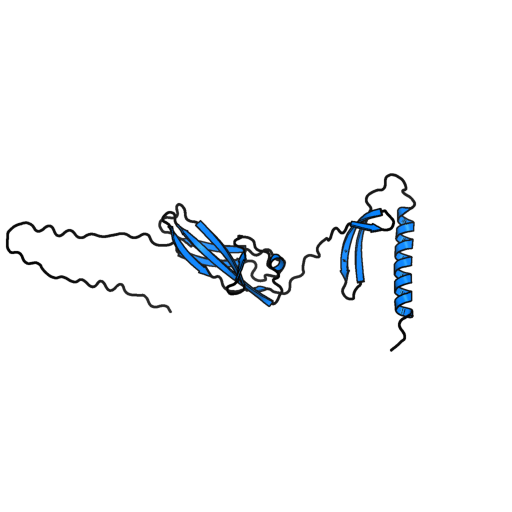
ATOM 1390 C CA . LEU A 1 194 ? -38.351 -1.920 40.162 1.00 52.66 194 LEU A CA 1
ATOM 1391 C C . LEU A 1 194 ? -39.690 -2.039 39.414 1.00 52.66 194 LEU A C 1
ATOM 1393 O O . LEU A 1 194 ? -40.512 -2.877 39.762 1.00 52.66 194 LEU A O 1
ATOM 1397 N N . ALA A 1 195 ? -39.897 -1.241 38.363 1.00 50.50 195 ALA A N 1
ATOM 1398 C CA . ALA A 1 195 ? -41.095 -1.292 37.523 1.00 50.50 195 ALA A CA 1
ATOM 1399 C C . ALA A 1 195 ? -41.074 -2.399 36.448 1.00 50.50 195 ALA A C 1
ATOM 1401 O O . ALA A 1 195 ? -42.045 -2.536 35.702 1.00 50.50 195 ALA A O 1
ATOM 1402 N N . ARG A 1 196 ? -39.997 -3.193 36.331 1.00 48.28 196 ARG A N 1
ATOM 1403 C CA . ARG A 1 196 ? -40.016 -4.397 35.486 1.00 48.28 196 ARG A CA 1
ATOM 1404 C C . ARG A 1 196 ? -40.702 -5.527 36.262 1.00 48.28 196 ARG A C 1
ATOM 1406 O O . ARG A 1 196 ? -40.170 -5.922 37.298 1.00 48.28 196 ARG A O 1
ATOM 1413 N N . PRO A 1 197 ? -41.845 -6.067 35.798 1.00 47.34 197 PRO A N 1
ATOM 1414 C CA . PRO A 1 197 ? -42.428 -7.244 36.425 1.00 47.34 197 PRO A CA 1
ATOM 1415 C C . PRO A 1 197 ? -41.441 -8.407 36.308 1.00 47.34 197 PRO A C 1
ATOM 1417 O O . PRO A 1 197 ? -40.877 -8.633 35.234 1.00 47.34 197 PRO A O 1
ATOM 1420 N N . ALA A 1 198 ? -41.219 -9.110 37.420 1.00 53.91 198 ALA A N 1
ATOM 1421 C CA . ALA A 1 198 ? -40.419 -10.324 37.443 1.00 53.91 198 ALA A CA 1
ATOM 1422 C C . ALA A 1 198 ? -41.003 -11.314 36.424 1.00 53.91 198 ALA A C 1
ATOM 1424 O O . ALA A 1 198 ? -42.167 -11.702 36.526 1.00 53.91 198 ALA A O 1
ATOM 1425 N N . ARG A 1 199 ? -40.206 -11.650 35.412 1.00 46.47 199 ARG A N 1
ATOM 1426 C CA . ARG A 1 199 ? -40.416 -12.808 34.547 1.00 46.47 199 ARG A CA 1
ATOM 1427 C C . ARG A 1 199 ? -39.373 -13.844 34.905 1.00 46.47 199 ARG A C 1
ATOM 1429 O O . ARG A 1 199 ? -38.206 -13.424 35.074 1.00 46.47 199 ARG A O 1
#

Foldseek 3Di:
DDDDPDDDDPDPDDDPDDPDPDPPDDDDDDDDDADAKDWPDWDKPPLQAAQADWIAIDTDIDGPDCPAKDKWKFK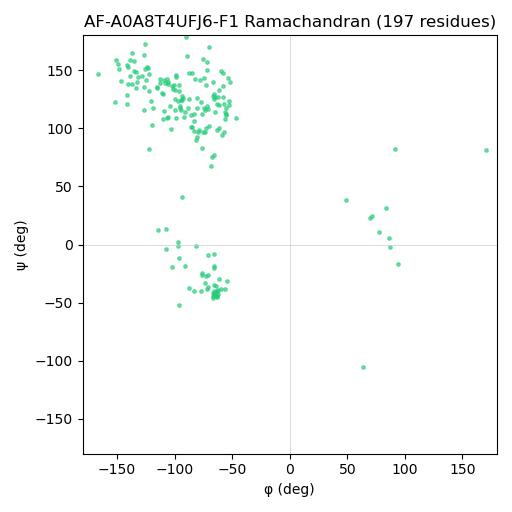DQPPDTQDGDRIDRNVVSVDHAQGKMKMKMKIAHPVGHIDIDIHDIGGHHDDDDPQPLPQPQDQDPNWTWGWRWDDDPPPDIDTPDTDTDDDPDDPPPVPVVVVVVVVVVVVVVVVVVVPDPDD

Secondary structure (DSSP, 8-state):
-------------------S-S----------PPPPPEEEEEEEE-TT--TTS-EEEEEEEE-SS-TT-EEEEEEEETTEEEE--SEE-GGGGT--TT-EEEEEEEEE-TTS-EEEEEPPPEEPPP--------EEEEEETTEEEEEEEEEETTTEEEEEEEEE---SS-TTTHHHHHHHHHHHHHHHHHHHHHTSPP-

Solvent-accessible surface area (backbone atoms only — not comparable to full-atom values): 12504 Å² total; per-residue (Å²): 139,81,80,83,78,77,84,80,81,82,80,84,84,76,84,84,84,70,97,61,102,57,88,79,80,81,81,85,85,83,85,87,77,88,74,49,40,43,77,78,47,54,45,65,37,61,82,84,32,22,26,79,39,69,33,36,70,54,66,46,74,49,55,97,65,63,66,66,56,47,79,46,43,35,35,24,50,86,88,44,81,75,44,67,56,67,63,42,47,42,42,86,75,72,42,48,60,72,39,56,43,33,41,38,39,42,32,34,36,67,88,68,37,56,35,74,51,68,32,73,74,45,62,24,34,88,57,85,64,74,75,63,76,49,71,47,73,49,68,55,97,87,46,55,22,54,27,39,53,46,86,38,90,87,89,43,81,42,74,80,43,74,47,70,57,82,70,89,85,62,95,76,59,63,63,58,52,52,53,52,49,54,50,52,54,52,51,56,51,49,51,59,60,71,68,50,78,91,126

Sequence (199 aa):
MRALAFLACVLLLLPVVSAETSSAVAIVRFEVLNAPPALLSLAISPDDAAPYHTLSCTGEIRDNEPDGLSLRVSWLRGSELLSNEQAFVPADYGLVAGDEVTCEAFAVDAHGAASSARSASIVLREGRQPAALLHNTLTFLGVSGRGAVAAADAGMIRVTGFVAGGAAGAEGIMLYGLLAALVLVNLALLGRRLARPAR

Nearest PDB structures (foldseek):
  3dgc-assembly2_S  TM=6.062E-01  e=7.482E-02  Homo sapiens
  2yn3-assembly3_D  TM=4.689E-01  e=3.278E-02  Salmonella enterica subsp. enterica serovar Typhimurium str. LT2
  3dlq-assembly1_R  TM=6.116E-01  e=3.304E-01  Homo sapiens
  2yn5-assembly1_B  TM=4.940E-01  e=1.448E-01  Salmonella enterica subsp. enterica serovar Typhimurium str. LT2
  2yn3-assembly1_A  TM=4.127E-01  e=5.091E-02  Salmonella enterica subsp. enterica serovar Typhimurium str. LT2

Mean predicted aligned error: 17.71 Å